Protein AF-A0A962LI89-F1 (afdb_monomer_lite)

Sequence (287 aa):
MFFKKLRDFFAPEVDIPDTTPCPDDHSADDLPEADSQDTFILDENMHLYRKVLEAFKQAEQFIKNVELESNGDDLSVPSINELRYCGHHLVKALERGADAEKQGEELKKAFRHCKRASFDAVELGIIRKLEIIRTFEYDYRKSLVTDVWPDYVECAKQLAEVQQFLGNQGVMRGREDYFNSCLDSYQKVAAISAKTDTVRPKLNLQRRNARWKTAVAAGGWVLAGVLFIAELIVEDPLKDKLSAIPQVQAAMQWLSDPESPAGKESDPVDTSTDPAPAPIPPPQANN

Foldseek 3Di:
DVVVVVVCVPDDPPPPDDDDPDPDDDDPPPDPPPPDPPDLADPVQVVLLVLLVVLQVLLVVLQVVLCVVVVNPDGLPQLVVLQVLLVVLCVQLSDPPDDNVSNNVSSVSSSVSSLRSNQSSLLSLLVVLLVLVVVLCVVCVVPPLCVQVVCVVVLVVLNVVLVVLVVPVPPDDDPVVNSVVSVVSSVSSVVVSVVSVVRVVVSVVVVVVVVVVVVVVVVVVVVVVVVVVVVVCVPDPCVVVLCPDVVSVVVVVCVVDPVNPPPPPDDPDPPPDPDDPDDDDPDDDDD

Structure (mmCIF, N/CA/C/O backbone):
data_AF-A0A962LI89-F1
#
_entry.id   AF-A0A962LI89-F1
#
loop_
_atom_site.group_PDB
_atom_site.id
_atom_site.type_symbol
_atom_site.label_atom_id
_atom_site.label_alt_id
_atom_site.label_comp_id
_atom_site.label_asym_id
_atom_site.label_e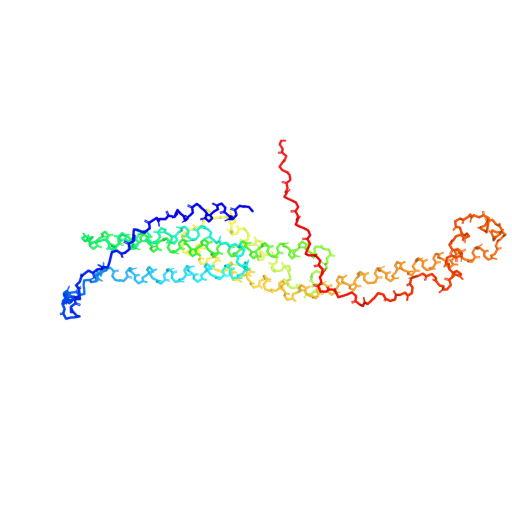ntity_id
_atom_site.label_seq_id
_atom_site.pdbx_PDB_ins_code
_atom_site.Cartn_x
_atom_site.Cartn_y
_atom_site.Cartn_z
_atom_site.occupancy
_atom_site.B_iso_or_equiv
_atom_site.auth_seq_id
_atom_site.auth_comp_id
_atom_site.auth_asym_id
_atom_site.auth_atom_id
_atom_site.pdbx_PDB_model_num
ATOM 1 N N . MET A 1 1 ? 26.197 -5.621 16.639 1.00 46.78 1 MET A N 1
ATOM 2 C CA . MET A 1 1 ? 26.468 -5.060 17.990 1.00 46.78 1 MET A CA 1
ATOM 3 C C . MET A 1 1 ? 25.247 -4.394 18.637 1.00 46.78 1 MET A C 1
ATOM 5 O O . MET A 1 1 ? 25.104 -4.511 19.845 1.00 46.78 1 MET A O 1
ATOM 9 N N . PHE A 1 2 ? 24.354 -3.745 17.878 1.00 33.16 2 PHE A N 1
ATOM 10 C CA . PHE A 1 2 ? 23.180 -3.030 18.412 1.00 33.16 2 PHE A CA 1
ATOM 11 C C . PHE A 1 2 ? 22.094 -3.953 19.014 1.00 33.16 2 PHE A C 1
ATOM 13 O O . PHE A 1 2 ? 21.597 -3.692 20.103 1.00 33.16 2 PHE A O 1
ATOM 20 N N . PHE A 1 3 ? 21.827 -5.109 18.391 1.00 33.53 3 PHE A N 1
ATOM 21 C CA . PHE A 1 3 ? 20.844 -6.088 18.890 1.00 33.53 3 PHE A CA 1
ATOM 22 C C . PHE A 1 3 ? 21.227 -6.771 20.212 1.00 33.53 3 PHE A C 1
ATOM 24 O O . PHE A 1 3 ? 20.351 -7.136 20.989 1.00 33.53 3 PHE A O 1
ATOM 31 N N . LYS A 1 4 ? 22.528 -6.893 20.516 1.00 47.59 4 LYS A N 1
ATOM 32 C CA . LYS A 1 4 ? 22.980 -7.454 21.800 1.00 47.59 4 LYS A CA 1
ATOM 33 C C . LYS A 1 4 ? 22.666 -6.497 22.960 1.00 47.59 4 LYS A C 1
ATOM 35 O O . LYS A 1 4 ? 22.193 -6.943 23.992 1.00 47.59 4 LYS A O 1
ATOM 40 N N . LYS A 1 5 ? 22.806 -5.181 22.739 1.00 52.44 5 LYS A N 1
ATOM 41 C CA . LYS A 1 5 ? 22.469 -4.142 23.728 1.00 52.44 5 LYS A CA 1
ATOM 42 C C . LYS A 1 5 ? 20.968 -4.014 24.009 1.00 52.44 5 LYS A C 1
ATOM 44 O O . LYS A 1 5 ? 20.609 -3.657 25.120 1.00 52.44 5 LYS A O 1
ATOM 49 N N . LEU A 1 6 ? 20.103 -4.298 23.033 1.00 41.03 6 LEU A N 1
ATOM 50 C CA . LEU A 1 6 ? 18.648 -4.273 23.237 1.00 41.03 6 LEU A CA 1
ATOM 51 C C . LEU A 1 6 ? 18.165 -5.455 24.082 1.00 41.03 6 LEU A C 1
ATOM 53 O O . LEU A 1 6 ? 17.333 -5.273 24.963 1.00 41.03 6 LEU A O 1
ATOM 57 N N . ARG A 1 7 ? 18.732 -6.645 23.873 1.00 42.94 7 ARG A N 1
ATOM 58 C CA . ARG A 1 7 ? 18.432 -7.822 24.697 1.00 42.94 7 ARG A CA 1
ATOM 59 C C . ARG A 1 7 ? 18.823 -7.609 26.162 1.00 42.94 7 ARG A C 1
ATOM 61 O O . ARG A 1 7 ? 18.034 -7.915 27.046 1.00 42.94 7 ARG A O 1
ATOM 68 N N . ASP A 1 8 ? 19.993 -7.022 26.399 1.00 59.56 8 ASP A N 1
ATOM 69 C CA . ASP A 1 8 ? 20.503 -6.780 27.753 1.00 59.56 8 ASP A CA 1
ATOM 70 C C . ASP A 1 8 ? 19.754 -5.620 28.466 1.00 59.56 8 ASP A C 1
ATOM 72 O O . ASP A 1 8 ? 19.838 -5.481 29.680 1.00 59.56 8 ASP A O 1
ATOM 76 N N . PHE A 1 9 ? 18.979 -4.802 27.733 1.00 61.91 9 PHE A N 1
ATOM 77 C CA . PHE A 1 9 ? 18.133 -3.736 28.297 1.00 61.91 9 PHE A CA 1
ATOM 78 C C . PHE A 1 9 ? 16.740 -4.230 28.735 1.00 61.91 9 PHE A C 1
ATOM 80 O O . PHE A 1 9 ? 16.145 -3.650 29.638 1.00 61.91 9 PHE A O 1
ATOM 87 N N . PHE A 1 10 ? 16.217 -5.297 28.116 1.00 47.34 10 PHE A N 1
ATOM 88 C CA . PHE A 1 10 ? 14.876 -5.840 28.402 1.00 47.34 10 PHE A CA 1
ATOM 89 C C . PHE A 1 10 ? 14.870 -7.099 29.283 1.00 47.34 10 PHE A C 1
ATOM 91 O O . PHE A 1 10 ? 13.796 -7.564 29.657 1.00 47.34 10 PHE A O 1
ATOM 98 N N . ALA A 1 11 ? 16.038 -7.632 29.639 1.00 45.03 11 ALA A N 1
ATOM 99 C CA . ALA A 1 11 ? 16.173 -8.761 30.552 1.00 45.03 11 ALA A CA 1
ATOM 100 C C . ALA A 1 11 ? 17.174 -8.425 31.670 1.00 45.03 11 ALA A C 1
ATOM 102 O O . ALA A 1 11 ? 18.303 -8.916 31.632 1.00 45.03 11 ALA A O 1
ATOM 103 N N . PRO A 1 12 ? 16.816 -7.582 32.660 1.00 54.75 12 PRO A N 1
ATOM 104 C CA . PRO A 1 12 ? 17.542 -7.633 33.919 1.00 54.75 12 PRO A CA 1
ATOM 105 C C . PRO A 1 12 ? 17.406 -9.065 34.447 1.00 54.75 12 PRO A C 1
ATOM 107 O O . PRO A 1 12 ? 16.292 -9.588 34.498 1.00 54.75 12 PRO A O 1
ATOM 110 N N . GLU A 1 13 ? 18.525 -9.717 34.769 1.00 50.25 13 GLU A N 1
ATOM 111 C CA . GLU A 1 13 ? 18.527 -10.960 35.542 1.00 50.25 13 GLU A CA 1
ATOM 112 C C . GLU A 1 13 ? 17.767 -10.678 36.840 1.00 50.25 13 GLU A C 1
ATOM 114 O O . GLU A 1 13 ? 18.281 -10.071 37.778 1.00 50.25 13 GLU A O 1
ATOM 119 N N . VAL A 1 14 ? 16.481 -11.018 36.848 1.00 55.53 14 VAL A N 1
ATOM 120 C CA . VAL A 1 14 ? 15.698 -11.069 38.069 1.00 55.53 14 VAL A CA 1
ATOM 121 C C . VAL A 1 14 ? 16.192 -12.326 38.761 1.00 55.53 14 VAL A C 1
ATOM 123 O O . VAL A 1 14 ? 15.905 -13.428 38.296 1.00 55.53 14 VAL A O 1
ATOM 126 N N . ASP A 1 15 ? 16.972 -12.152 39.827 1.00 56.94 15 ASP A N 1
ATOM 127 C CA . ASP A 1 15 ? 17.228 -13.201 40.811 1.00 56.94 15 ASP A CA 1
ATOM 128 C C . ASP A 1 15 ? 15.862 -13.652 41.339 1.00 56.94 15 ASP A C 1
ATOM 130 O O . ASP A 1 15 ? 15.255 -13.010 42.200 1.00 56.94 15 ASP A O 1
ATOM 134 N N . ILE A 1 16 ? 15.321 -14.713 40.741 1.00 56.38 16 ILE A N 1
ATOM 135 C CA . ILE A 1 16 ? 14.132 -15.385 41.247 1.00 56.38 16 ILE A CA 1
ATOM 136 C C . ILE A 1 16 ? 14.615 -16.116 42.502 1.00 56.38 16 ILE A C 1
ATOM 138 O O . ILE A 1 16 ? 15.461 -17.005 42.374 1.00 56.38 16 ILE A O 1
ATOM 142 N N . PRO A 1 17 ? 14.157 -15.731 43.707 1.00 56.38 17 PRO A N 1
ATOM 143 C CA . PRO A 1 17 ? 14.585 -16.392 44.925 1.00 56.38 17 PRO A CA 1
ATOM 144 C C . PRO A 1 17 ? 14.257 -17.881 44.832 1.00 56.38 17 PRO A C 1
ATOM 146 O O . PRO A 1 17 ? 13.156 -18.259 44.426 1.00 56.38 17 PRO A O 1
ATOM 149 N N . ASP A 1 18 ? 15.259 -18.684 45.186 1.00 57.41 18 ASP A N 1
ATOM 150 C CA . ASP A 1 18 ? 15.227 -20.139 45.263 1.00 57.41 18 ASP A CA 1
ATOM 151 C C . ASP A 1 18 ? 13.894 -20.604 45.858 1.00 57.41 18 ASP A C 1
ATOM 153 O O . ASP A 1 18 ? 13.504 -20.190 46.955 1.00 57.41 18 ASP A O 1
ATOM 157 N N . THR A 1 19 ? 13.161 -21.395 45.074 1.00 53.47 19 THR A N 1
ATOM 158 C CA . THR A 1 19 ? 11.838 -21.902 45.416 1.00 53.47 19 THR A CA 1
ATOM 159 C C . THR A 1 19 ? 11.963 -22.778 46.650 1.00 53.47 19 THR A C 1
ATOM 161 O O . THR A 1 19 ? 12.282 -23.965 46.560 1.00 53.47 19 THR A O 1
ATOM 164 N N . THR A 1 20 ? 11.695 -22.193 47.815 1.00 65.31 20 THR A N 1
ATOM 165 C CA . THR A 1 20 ? 11.388 -22.949 49.020 1.00 65.31 20 THR A CA 1
ATOM 166 C C . THR A 1 20 ? 10.291 -23.959 48.671 1.00 65.31 20 THR A C 1
ATOM 168 O O . THR A 1 20 ? 9.282 -23.570 48.075 1.00 65.31 20 THR A O 1
ATOM 171 N N . PRO A 1 21 ? 10.463 -25.254 48.994 1.00 56.69 21 PRO A N 1
ATOM 172 C CA . PRO A 1 21 ? 9.415 -26.235 48.774 1.00 56.69 21 PRO A CA 1
ATOM 173 C C . PRO A 1 21 ? 8.191 -25.785 49.568 1.00 56.69 21 PRO A C 1
ATOM 175 O O . PRO A 1 21 ? 8.277 -25.662 50.790 1.00 56.69 21 PRO A O 1
ATOM 178 N N . CYS A 1 22 ? 7.088 -25.491 48.873 1.00 50.56 22 CYS A N 1
ATOM 179 C CA . CYS A 1 22 ? 5.807 -25.211 49.507 1.00 50.56 22 CYS A CA 1
ATOM 180 C C . CYS A 1 22 ? 5.455 -26.410 50.397 1.00 50.56 22 CYS A C 1
ATOM 182 O O . CYS A 1 22 ? 5.274 -27.511 49.869 1.00 50.56 22 CYS A O 1
ATOM 184 N N . PRO A 1 23 ? 5.409 -26.235 51.727 1.00 59.22 23 PRO A N 1
ATOM 185 C CA . PRO A 1 23 ? 4.799 -27.225 52.577 1.00 59.22 23 PRO A CA 1
ATOM 186 C C . PRO A 1 23 ? 3.291 -27.162 52.344 1.00 59.22 23 PRO A C 1
ATOM 188 O O . PRO A 1 23 ? 2.722 -26.083 52.189 1.00 59.22 23 PRO A O 1
ATOM 191 N N . ASP A 1 24 ? 2.695 -28.343 52.361 1.00 53.41 24 ASP A N 1
ATOM 192 C CA . ASP A 1 24 ? 1.266 -28.605 52.465 1.00 53.41 24 ASP A CA 1
ATOM 193 C C . ASP A 1 24 ? 0.519 -28.774 51.132 1.00 53.41 24 ASP A C 1
ATOM 195 O O . ASP A 1 24 ? 0.114 -27.852 50.426 1.00 53.41 24 ASP A O 1
ATOM 199 N N . ASP A 1 25 ? 0.356 -30.065 50.846 1.00 54.09 25 ASP A N 1
ATOM 200 C CA . ASP A 1 25 ? -0.641 -30.734 50.020 1.00 54.09 25 ASP A CA 1
ATOM 201 C C . ASP A 1 25 ? -2.041 -30.154 50.321 1.00 54.09 25 ASP A C 1
ATOM 203 O O . ASP A 1 25 ? -2.796 -30.654 51.159 1.00 54.09 25 ASP A O 1
ATOM 207 N N . HIS A 1 26 ? -2.389 -29.041 49.673 1.00 55.28 26 HIS A N 1
ATOM 208 C CA . HIS A 1 26 ? -3.769 -28.580 49.634 1.00 55.28 26 HIS A CA 1
ATOM 209 C C . HIS A 1 26 ? -4.568 -29.590 48.812 1.00 55.28 26 HIS A C 1
ATOM 211 O O . HIS A 1 26 ? -4.360 -29.734 47.605 1.00 55.28 26 HIS A O 1
ATOM 217 N N . SER A 1 27 ? -5.462 -30.316 49.485 1.00 58.44 27 SER A N 1
ATOM 218 C CA . SER A 1 27 ? -6.403 -31.217 48.830 1.00 58.44 27 SER A CA 1
ATOM 219 C C . SER A 1 27 ? -7.155 -30.458 47.731 1.00 58.44 27 SER A C 1
ATOM 221 O O . SER A 1 27 ? -7.568 -29.314 47.928 1.00 58.44 27 SER A O 1
ATOM 223 N N . ALA A 1 28 ? -7.319 -31.081 46.563 1.00 55.94 28 ALA A N 1
ATOM 224 C CA . ALA A 1 28 ? -7.961 -30.475 45.393 1.00 55.94 28 ALA A CA 1
ATOM 225 C C . ALA A 1 28 ? -9.445 -30.091 45.613 1.00 55.94 28 ALA A C 1
ATOM 227 O O . ALA A 1 28 ? -10.059 -29.522 44.712 1.00 55.94 28 ALA A O 1
ATOM 228 N N . ASP A 1 29 ? -9.994 -30.376 46.796 1.00 59.50 29 ASP A N 1
ATOM 229 C CA . ASP A 1 29 ? -11.389 -30.151 47.170 1.00 59.50 29 ASP A CA 1
ATOM 230 C C . ASP A 1 29 ? -11.626 -28.815 47.912 1.00 59.50 29 ASP A C 1
ATOM 232 O O . ASP A 1 29 ? -12.778 -28.450 48.129 1.00 59.50 29 ASP A O 1
ATOM 236 N N . ASP A 1 30 ? -10.577 -28.041 48.236 1.00 57.41 30 ASP A N 1
ATOM 237 C CA . ASP A 1 30 ? -10.684 -26.726 48.907 1.00 57.41 30 ASP A CA 1
ATOM 238 C C . ASP A 1 30 ? -10.540 -25.528 47.941 1.00 57.41 30 ASP A C 1
ATOM 240 O O . ASP A 1 30 ? -10.056 -24.453 48.312 1.00 57.41 30 ASP A O 1
ATOM 244 N N . LEU A 1 31 ? -10.943 -25.675 46.674 1.00 58.19 31 LEU A N 1
ATOM 245 C CA . LEU A 1 31 ? -11.117 -24.501 45.816 1.00 58.19 31 LEU A CA 1
ATOM 246 C C . LEU A 1 31 ? -12.421 -23.801 46.222 1.00 58.19 31 LEU A C 1
ATOM 248 O O . LEU A 1 31 ? -13.473 -24.440 46.164 1.00 58.19 31 LEU A O 1
ATOM 252 N N . PRO A 1 32 ? -12.392 -22.512 46.619 1.00 61.78 32 PRO A N 1
ATOM 253 C CA . PRO A 1 32 ? -13.620 -21.780 46.885 1.00 61.78 32 PRO A CA 1
ATOM 254 C C . PRO A 1 32 ? -14.496 -21.870 45.638 1.00 61.78 32 PRO A C 1
ATOM 256 O O . PRO A 1 32 ? -14.027 -21.572 44.534 1.00 61.78 32 PRO A O 1
ATOM 259 N N . GLU A 1 33 ? -15.742 -22.319 45.812 1.00 56.12 33 GLU A N 1
ATOM 260 C CA . GLU A 1 33 ? -16.751 -22.260 44.761 1.00 56.12 33 GLU A CA 1
ATOM 261 C C . GLU A 1 33 ? -16.696 -20.847 44.176 1.00 56.12 33 GLU A C 1
ATOM 263 O O . GLU A 1 33 ? -16.801 -19.865 44.912 1.00 56.12 33 GLU A O 1
ATOM 268 N N . ALA A 1 34 ? -16.385 -20.749 42.879 1.00 53.00 34 ALA A N 1
ATOM 269 C CA . ALA A 1 34 ? -16.217 -19.482 42.184 1.00 53.00 34 ALA A CA 1
ATOM 270 C C . ALA A 1 34 ? -17.572 -18.764 42.160 1.00 53.00 34 ALA A C 1
ATOM 272 O O . ALA A 1 34 ? -18.377 -18.936 41.244 1.00 53.00 34 ALA A O 1
ATOM 273 N N . ASP A 1 35 ? -17.829 -18.028 43.234 1.00 50.91 35 ASP A N 1
ATOM 274 C CA . ASP A 1 35 ? -19.086 -17.371 43.515 1.00 50.91 35 ASP A CA 1
ATOM 275 C C . ASP A 1 35 ? -19.266 -16.231 42.506 1.00 50.91 35 ASP A C 1
ATOM 277 O O . ASP A 1 35 ? -18.479 -15.284 42.451 1.00 50.91 35 ASP A O 1
ATOM 281 N N . SER A 1 36 ? -20.304 -16.364 41.681 1.00 53.62 36 SER A N 1
ATOM 282 C CA . SER A 1 36 ? -20.740 -15.465 40.606 1.00 53.62 36 SER A CA 1
ATOM 283 C C . SER A 1 36 ? -19.758 -15.249 39.437 1.00 53.62 36 SER A C 1
ATOM 285 O O . SER A 1 36 ? -18.642 -14.750 39.564 1.00 53.62 36 SER A O 1
ATOM 287 N N . GLN A 1 37 ? -20.227 -15.567 38.227 1.00 53.94 37 GLN A N 1
ATOM 288 C CA . GLN A 1 37 ? -19.681 -15.023 36.985 1.00 53.94 37 GLN A CA 1
ATOM 289 C C . GLN A 1 37 ? -19.941 -13.509 36.957 1.00 53.94 37 GLN A C 1
ATOM 291 O O . GLN A 1 37 ? -20.858 -13.051 36.280 1.00 53.94 37 GLN A O 1
ATOM 296 N N . ASP A 1 38 ? -19.160 -12.732 37.703 1.00 61.78 38 ASP A N 1
ATOM 297 C CA . ASP A 1 38 ? -19.141 -11.279 37.573 1.00 61.78 38 ASP A CA 1
ATOM 298 C C . ASP A 1 38 ? -18.573 -10.952 36.186 1.00 61.78 38 ASP A C 1
ATOM 300 O O . ASP A 1 38 ? -17.361 -10.925 35.944 1.00 61.78 38 ASP A O 1
ATOM 304 N N . THR A 1 39 ? -19.466 -10.771 35.215 1.00 64.56 39 THR A N 1
ATOM 305 C CA . THR A 1 39 ? -19.101 -10.259 33.900 1.00 64.56 39 THR A CA 1
ATOM 306 C C . THR A 1 39 ? -18.546 -8.852 34.073 1.00 64.56 39 THR A C 1
ATOM 308 O O . THR A 1 39 ? -19.273 -7.914 34.379 1.00 64.56 39 THR A O 1
ATOM 311 N N . PHE A 1 40 ? -17.242 -8.694 33.830 1.00 86.88 40 PHE A N 1
ATOM 312 C CA . PHE A 1 40 ? -16.548 -7.400 33.893 1.00 86.88 40 PHE A CA 1
ATOM 313 C C . PHE A 1 40 ? -17.148 -6.335 32.961 1.00 86.88 40 PHE A C 1
ATOM 315 O O . PHE A 1 40 ? -16.921 -5.144 33.155 1.00 86.88 40 PHE A O 1
ATOM 322 N N . ILE A 1 41 ? -17.896 -6.754 31.937 1.00 93.12 41 ILE A N 1
ATOM 323 C CA . ILE A 1 41 ? -18.645 -5.877 31.039 1.00 93.12 41 ILE A CA 1
ATOM 324 C C . ILE A 1 41 ? -20.109 -5.882 31.466 1.00 93.12 41 ILE A C 1
ATOM 326 O O . ILE A 1 41 ? -20.743 -6.935 31.469 1.00 93.12 41 ILE A O 1
ATOM 330 N N . LEU A 1 42 ? -20.638 -4.698 31.763 1.00 93.31 42 LEU A N 1
ATOM 331 C CA . LEU A 1 42 ? -22.037 -4.492 32.114 1.00 93.31 42 LEU A CA 1
ATOM 332 C C . LEU A 1 42 ? -22.924 -4.719 30.883 1.00 93.31 42 LEU A C 1
ATOM 334 O O . LEU A 1 42 ? -22.561 -4.336 29.761 1.00 93.31 42 LEU A O 1
ATOM 338 N N . ASP A 1 43 ? -24.091 -5.330 31.083 1.00 94.06 43 ASP A N 1
ATOM 339 C CA . ASP A 1 43 ? -25.000 -5.731 30.003 1.00 94.06 43 ASP A CA 1
ATOM 340 C C . ASP A 1 43 ? -25.395 -4.552 29.100 1.00 94.06 43 ASP A C 1
ATOM 342 O O . ASP A 1 43 ? -25.453 -4.694 27.872 1.00 94.06 43 ASP A O 1
ATOM 346 N N . GLU A 1 44 ? -25.570 -3.355 29.670 1.00 95.25 44 GLU A N 1
ATOM 347 C CA . GLU A 1 44 ? -25.903 -2.137 28.924 1.00 95.25 44 GLU A CA 1
ATOM 348 C C . GLU A 1 44 ? -24.814 -1.769 27.905 1.00 95.25 44 GLU A C 1
ATOM 350 O O . GLU A 1 44 ? -25.101 -1.219 26.838 1.00 95.25 44 GLU A O 1
ATOM 355 N N . ASN A 1 45 ? -23.560 -2.117 28.195 1.00 97.06 45 ASN A N 1
ATOM 356 C CA . ASN A 1 45 ? -22.386 -1.787 27.393 1.00 97.06 45 ASN A CA 1
ATOM 357 C C . ASN A 1 45 ? -21.892 -2.935 26.510 1.00 97.06 45 ASN A C 1
ATOM 359 O O . ASN A 1 45 ? -20.998 -2.729 25.681 1.00 97.06 45 ASN A O 1
ATOM 363 N N . MET A 1 46 ? -22.499 -4.119 26.607 1.00 95.94 46 MET A N 1
ATOM 364 C CA . MET A 1 46 ? -22.114 -5.296 25.826 1.00 95.94 46 MET A CA 1
ATOM 365 C C . MET A 1 46 ? -22.084 -5.013 24.313 1.00 95.94 46 MET A C 1
ATOM 367 O O . MET A 1 46 ? -21.206 -5.476 23.583 1.00 95.94 46 MET A O 1
ATOM 371 N N . HIS A 1 47 ? -23.012 -4.187 23.825 1.00 97.12 47 HIS A N 1
ATOM 372 C CA . HIS A 1 47 ? -23.061 -3.779 22.422 1.00 97.12 47 HIS A CA 1
ATOM 373 C C . HIS A 1 47 ? -21.860 -2.908 21.995 1.00 97.12 47 HIS A C 1
ATOM 375 O O . HIS A 1 47 ? -21.399 -3.023 20.859 1.00 97.12 47 HIS A O 1
ATOM 381 N N . LEU A 1 48 ? -21.330 -2.051 22.879 1.00 97.50 48 LEU A N 1
ATOM 382 C CA . LEU A 1 48 ? -20.127 -1.252 22.613 1.00 97.50 48 LEU A CA 1
ATOM 383 C C . LEU A 1 48 ? -18.884 -2.135 22.616 1.00 97.50 48 LEU A C 1
ATOM 385 O O . LEU A 1 48 ? -18.046 -2.000 21.729 1.0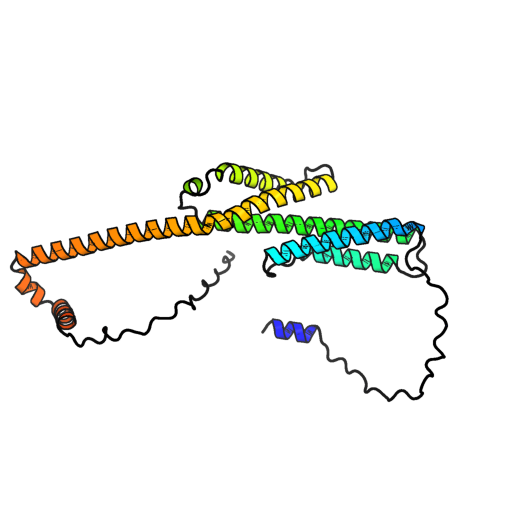0 97.50 48 LEU A O 1
ATOM 389 N N . TYR A 1 49 ? -18.796 -3.069 23.563 1.00 97.56 49 TYR A N 1
ATOM 390 C CA . TYR A 1 49 ? -17.697 -4.026 23.625 1.00 97.56 49 TYR A CA 1
ATOM 391 C C . TYR A 1 49 ? -17.594 -4.861 22.340 1.00 97.56 49 TYR A C 1
ATOM 393 O O . TYR A 1 49 ? -16.515 -4.964 21.757 1.00 97.56 49 TYR A O 1
ATOM 401 N N . ARG A 1 50 ? -18.724 -5.361 21.815 1.00 97.44 50 ARG A N 1
ATOM 402 C CA . ARG A 1 50 ? -18.755 -6.064 20.517 1.00 97.44 50 ARG A CA 1
ATOM 403 C C . ARG A 1 50 ? -18.241 -5.196 19.366 1.00 97.44 50 ARG A C 1
ATOM 405 O O . ARG A 1 50 ? -17.438 -5.675 18.571 1.00 97.44 50 ARG A O 1
ATOM 412 N N . LYS A 1 51 ? -18.618 -3.912 19.320 1.00 97.69 51 LYS A N 1
ATOM 413 C CA . LYS A 1 51 ? -18.093 -2.966 18.317 1.00 97.69 51 LYS A CA 1
ATOM 414 C C . LYS A 1 51 ? -16.581 -2.776 18.427 1.00 97.69 51 LYS A C 1
ATOM 416 O O . LYS A 1 51 ? -15.915 -2.677 17.400 1.00 97.69 51 LYS A O 1
ATOM 421 N N . VAL A 1 52 ? -16.034 -2.718 19.644 1.00 98.19 52 VAL A N 1
ATOM 422 C CA . VAL A 1 52 ? -14.577 -2.653 19.849 1.00 98.19 52 VAL A CA 1
ATOM 423 C C . VAL A 1 52 ? -13.917 -3.925 19.326 1.00 98.19 52 VAL A C 1
ATOM 425 O O . VAL A 1 52 ? -12.953 -3.827 18.579 1.00 98.19 52 VAL A O 1
ATOM 428 N N . LEU A 1 53 ? -14.458 -5.102 19.652 1.00 97.75 53 LEU A N 1
ATOM 429 C CA . LEU A 1 53 ? -13.909 -6.382 19.203 1.00 97.75 53 LEU A CA 1
ATOM 430 C C . LEU A 1 53 ? -13.904 -6.508 17.672 1.00 97.75 53 LEU A C 1
ATOM 432 O O . LEU A 1 53 ? -12.906 -6.929 17.091 1.00 97.75 53 LEU A O 1
ATOM 436 N N . GLU A 1 54 ? -15.001 -6.133 17.013 1.00 97.69 54 GLU A N 1
ATOM 437 C CA . GLU A 1 54 ? -15.099 -6.124 15.549 1.00 97.69 54 GLU A CA 1
ATOM 438 C C . GLU A 1 54 ? -14.091 -5.154 14.923 1.00 97.69 54 GLU A C 1
ATOM 440 O O . GLU A 1 54 ? -13.349 -5.535 14.017 1.00 97.69 54 GLU A O 1
ATOM 445 N N . ALA A 1 55 ? -14.005 -3.926 15.443 1.00 96.50 55 ALA A N 1
ATOM 446 C CA . ALA A 1 55 ? -13.060 -2.928 14.950 1.00 96.50 55 ALA A CA 1
ATOM 447 C C . ALA A 1 55 ? -11.599 -3.320 15.210 1.00 96.50 55 ALA A C 1
ATOM 449 O O . ALA A 1 55 ? -10.736 -3.035 14.385 1.00 96.50 55 ALA A O 1
ATOM 450 N N . PHE A 1 56 ? -11.309 -3.981 16.332 1.00 98.31 56 PHE A N 1
ATOM 451 C CA . PHE A 1 56 ? -9.976 -4.486 16.650 1.00 98.31 56 PHE A CA 1
ATOM 452 C C . PHE A 1 56 ? -9.550 -5.559 15.647 1.00 98.31 56 PHE A C 1
ATOM 454 O O . PHE A 1 56 ? -8.483 -5.441 15.053 1.00 98.31 56 PHE A O 1
ATOM 461 N N . LYS A 1 57 ? -10.412 -6.555 15.394 1.00 97.88 57 LYS A N 1
ATOM 462 C CA . LYS A 1 57 ? -10.157 -7.606 14.392 1.00 97.88 57 LYS A CA 1
ATOM 463 C C . LYS A 1 57 ? -9.935 -7.019 13.002 1.00 97.88 57 LYS A C 1
ATOM 465 O O . LYS A 1 57 ? -9.054 -7.460 12.271 1.00 97.88 57 LYS A O 1
ATOM 470 N N . GLN A 1 58 ? -10.729 -6.014 12.636 1.00 96.12 58 GLN A N 1
ATOM 471 C CA . GLN A 1 58 ? -10.573 -5.319 11.364 1.00 96.12 58 GLN A CA 1
ATOM 472 C C . GLN A 1 58 ? -9.222 -4.590 11.278 1.00 96.12 58 GLN A C 1
ATOM 474 O O . GLN A 1 58 ? -8.520 -4.735 10.278 1.00 96.12 58 GLN A O 1
ATOM 479 N N . ALA A 1 59 ? -8.839 -3.850 12.322 1.00 96.88 59 ALA A N 1
ATOM 480 C CA . ALA A 1 59 ? -7.556 -3.156 12.380 1.00 96.88 59 ALA A CA 1
ATOM 481 C C . ALA A 1 59 ? -6.376 -4.132 12.291 1.00 96.88 59 ALA A C 1
ATOM 483 O O . ALA A 1 59 ? -5.466 -3.926 11.492 1.00 96.88 59 ALA A O 1
ATOM 484 N N . GLU A 1 60 ? -6.419 -5.219 13.062 1.00 97.25 60 GLU A N 1
ATOM 485 C CA . GLU A 1 60 ? -5.410 -6.280 13.043 1.00 97.25 60 GLU A CA 1
ATOM 486 C C . GLU A 1 60 ? -5.267 -6.894 11.645 1.00 97.25 60 GLU A C 1
ATOM 488 O O . GLU A 1 60 ? -4.151 -7.032 11.144 1.00 97.25 60 GLU A O 1
ATOM 493 N N . GLN A 1 61 ? -6.383 -7.195 10.972 1.00 96.00 61 GLN A N 1
ATOM 494 C CA . GLN A 1 61 ? -6.357 -7.734 9.614 1.00 96.00 61 GLN A CA 1
ATOM 495 C C . GLN A 1 61 ? -5.691 -6.768 8.624 1.00 96.00 61 GLN A C 1
ATOM 497 O O . GLN A 1 61 ? -4.901 -7.207 7.789 1.00 96.00 61 GLN A O 1
ATOM 502 N N . PHE A 1 62 ? -5.984 -5.466 8.704 1.00 94.81 62 PHE A N 1
ATOM 503 C CA . PHE A 1 62 ? -5.341 -4.475 7.839 1.00 94.81 62 PHE A CA 1
ATOM 504 C C . PHE A 1 62 ? -3.843 -4.350 8.119 1.00 94.81 62 PHE A C 1
ATOM 506 O O . PHE A 1 62 ? -3.058 -4.368 7.174 1.00 94.81 62 PHE A O 1
ATOM 513 N N . ILE A 1 63 ? -3.440 -4.286 9.392 1.00 95.19 63 ILE A N 1
ATOM 514 C CA . ILE A 1 63 ? -2.023 -4.235 9.785 1.00 95.19 63 ILE A CA 1
ATOM 515 C C . ILE A 1 63 ? -1.285 -5.461 9.245 1.00 95.19 63 ILE A C 1
ATOM 517 O O . ILE A 1 63 ? -0.250 -5.316 8.598 1.00 95.19 63 ILE A O 1
ATOM 521 N N . LYS A 1 64 ? -1.856 -6.654 9.433 1.00 94.06 64 LYS A N 1
ATOM 522 C CA . LYS A 1 64 ? -1.275 -7.910 8.956 1.00 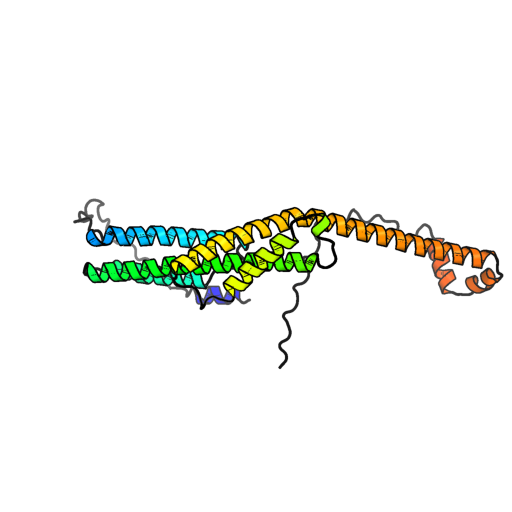94.06 64 LYS A CA 1
ATOM 523 C C . LYS A 1 64 ? -1.149 -7.954 7.435 1.00 94.06 64 LYS A C 1
ATOM 525 O O . LYS A 1 64 ? -0.137 -8.417 6.921 1.00 94.06 64 LYS A O 1
ATOM 530 N N . ASN A 1 65 ? -2.161 -7.486 6.705 1.00 90.94 65 ASN A N 1
ATOM 531 C CA . ASN A 1 65 ? -2.099 -7.435 5.244 1.00 90.94 65 ASN A CA 1
ATOM 532 C C . ASN A 1 65 ? -0.941 -6.546 4.774 1.00 90.94 65 ASN A C 1
ATOM 534 O O . ASN A 1 65 ? -0.188 -6.949 3.895 1.00 90.94 65 ASN A O 1
ATOM 538 N N . VAL A 1 66 ? -0.767 -5.375 5.388 1.00 90.50 66 VAL A N 1
ATOM 539 C CA . VAL A 1 66 ? 0.325 -4.449 5.048 1.00 90.50 66 VAL A CA 1
ATOM 540 C C . VAL A 1 66 ? 1.691 -5.031 5.416 1.00 90.50 66 VAL A C 1
ATOM 542 O O . VAL A 1 66 ? 2.627 -4.923 4.631 1.00 90.50 66 VAL A O 1
ATOM 545 N N . GLU A 1 67 ? 1.807 -5.701 6.563 1.00 90.31 67 GLU A N 1
ATOM 546 C CA . GLU A 1 67 ? 3.041 -6.378 6.981 1.00 90.31 67 GLU A CA 1
ATOM 547 C C . GLU A 1 67 ? 3.452 -7.482 5.993 1.00 90.31 67 GLU A C 1
ATOM 549 O O . GLU A 1 67 ? 4.611 -7.545 5.575 1.00 90.31 67 GLU A O 1
ATOM 554 N N . LEU A 1 68 ? 2.495 -8.318 5.571 1.00 89.00 68 LEU A N 1
ATOM 555 C CA . LEU A 1 68 ? 2.723 -9.373 4.580 1.00 89.00 68 LEU A CA 1
ATOM 556 C C . LEU A 1 68 ? 3.153 -8.800 3.224 1.00 89.00 68 LEU A C 1
ATOM 558 O O . LEU A 1 68 ? 4.046 -9.349 2.585 1.00 89.00 68 LEU A O 1
ATOM 562 N N . GLU A 1 69 ? 2.552 -7.689 2.796 1.00 84.81 69 GLU A N 1
ATOM 563 C CA . GLU A 1 69 ? 2.920 -6.999 1.553 1.00 84.81 69 GLU A CA 1
ATOM 564 C C . GLU A 1 69 ? 4.324 -6.379 1.607 1.00 84.81 69 GLU A C 1
ATOM 566 O O . GLU A 1 69 ? 4.985 -6.247 0.575 1.00 84.81 69 GLU A O 1
ATOM 571 N N . SER A 1 70 ? 4.801 -6.032 2.801 1.00 78.88 70 SER A N 1
ATOM 572 C CA . SER A 1 70 ? 6.142 -5.491 3.028 1.00 78.88 70 SER A CA 1
ATOM 573 C C . SER A 1 70 ? 7.195 -6.564 3.320 1.00 78.88 70 SER A C 1
ATOM 575 O O . SER A 1 70 ? 8.314 -6.210 3.676 1.00 78.88 70 SER A O 1
ATOM 577 N N . ASN A 1 71 ? 6.873 -7.858 3.189 1.00 81.75 71 ASN A N 1
ATOM 578 C CA . ASN A 1 71 ? 7.743 -8.973 3.598 1.00 81.75 71 ASN A CA 1
ATOM 579 C C . ASN A 1 71 ? 8.246 -8.859 5.055 1.00 81.75 71 ASN A C 1
ATOM 581 O O . ASN A 1 71 ? 9.318 -9.364 5.382 1.00 81.75 71 ASN A O 1
ATOM 585 N N . GLY A 1 72 ? 7.482 -8.198 5.931 1.00 75.12 72 GLY A N 1
ATOM 586 C CA . GLY A 1 72 ? 7.855 -7.964 7.329 1.00 75.12 72 GLY A CA 1
ATOM 587 C C . GLY A 1 72 ? 8.874 -6.842 7.570 1.00 75.12 72 GLY A C 1
ATOM 588 O O . GLY A 1 72 ? 9.240 -6.623 8.723 1.00 75.12 72 GLY A O 1
ATOM 589 N N . ASP A 1 73 ? 9.316 -6.114 6.537 1.00 74.06 73 ASP A N 1
ATOM 590 C CA . ASP A 1 73 ? 10.325 -5.053 6.699 1.00 74.06 73 ASP A CA 1
ATOM 591 C C . ASP A 1 73 ? 9.756 -3.776 7.341 1.00 74.06 73 ASP A C 1
ATOM 593 O O . ASP A 1 73 ? 10.475 -3.071 8.049 1.00 74.06 73 ASP A O 1
ATOM 597 N N . ASP A 1 74 ? 8.461 -3.500 7.147 1.00 74.00 74 ASP A N 1
ATOM 598 C CA . ASP A 1 74 ? 7.814 -2.274 7.620 1.00 74.00 74 ASP A CA 1
ATOM 599 C C . ASP A 1 74 ? 6.591 -2.576 8.487 1.00 74.00 74 ASP A C 1
ATOM 601 O O . ASP A 1 74 ? 5.537 -3.012 8.016 1.00 74.00 74 ASP A O 1
ATOM 605 N N . LEU A 1 75 ? 6.728 -2.282 9.779 1.00 77.50 75 LEU A N 1
ATOM 606 C CA . LEU A 1 75 ? 5.646 -2.352 10.749 1.00 77.50 75 LEU A CA 1
ATOM 607 C C . LEU A 1 75 ? 4.946 -0.990 10.839 1.00 77.50 75 LEU A C 1
ATOM 609 O O . LEU A 1 75 ? 5.601 0.040 11.017 1.00 77.50 75 LEU A O 1
ATOM 613 N N . SER A 1 76 ? 3.610 -0.965 10.785 1.00 84.75 76 SER A N 1
ATOM 614 C CA . SER A 1 76 ? 2.841 0.274 10.966 1.00 84.75 76 SER A CA 1
ATOM 615 C C . SER A 1 76 ? 2.873 0.735 12.429 1.00 84.75 76 SER A C 1
ATOM 617 O O . SER A 1 76 ? 1.928 0.526 13.193 1.00 84.75 76 SER A O 1
ATOM 619 N N . VAL A 1 77 ? 3.978 1.372 12.834 1.00 90.38 77 VAL A N 1
ATOM 620 C CA . VAL A 1 77 ? 4.173 1.918 14.188 1.00 90.38 77 VAL A CA 1
ATOM 621 C C . VAL A 1 77 ? 2.996 2.805 14.629 1.00 90.38 77 VAL A C 1
ATOM 623 O O . VAL A 1 77 ? 2.552 2.632 15.768 1.00 90.38 77 VAL A O 1
ATOM 626 N N . PRO A 1 78 ? 2.430 3.695 13.779 1.00 93.69 78 PRO A N 1
ATOM 627 C CA . PRO A 1 78 ? 1.250 4.476 14.151 1.00 93.69 78 PRO A CA 1
ATOM 628 C C . PRO A 1 78 ? 0.047 3.593 14.505 1.00 93.69 78 PRO A C 1
ATOM 630 O O . PRO A 1 78 ? -0.508 3.729 15.595 1.00 93.69 78 PRO A O 1
ATOM 633 N N . SER A 1 79 ? -0.280 2.609 13.663 1.00 95.50 79 SER A N 1
ATOM 634 C CA . SER A 1 79 ? -1.424 1.717 13.885 1.00 95.50 79 SER A CA 1
ATOM 635 C C . SER A 1 79 ? -1.285 0.893 15.164 1.00 95.50 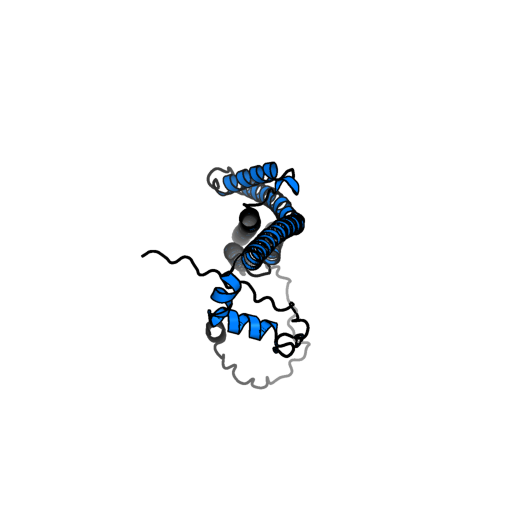79 SER A C 1
ATOM 637 O O . SER A 1 79 ? -2.239 0.741 15.925 1.00 95.50 79 SER A O 1
ATOM 639 N N . ILE A 1 80 ? -0.080 0.398 15.452 1.00 95.56 80 ILE A N 1
ATOM 640 C CA . ILE A 1 80 ? 0.197 -0.362 16.678 1.00 95.56 80 ILE A CA 1
ATOM 641 C C . ILE A 1 80 ? 0.103 0.527 17.913 1.00 95.56 80 ILE A C 1
ATOM 643 O O . ILE A 1 80 ? -0.425 0.106 18.943 1.00 95.56 80 ILE A O 1
ATOM 647 N N . ASN A 1 81 ? 0.579 1.768 17.824 1.00 97.19 81 ASN A N 1
ATOM 648 C CA . ASN A 1 81 ? 0.440 2.728 18.909 1.00 97.19 81 ASN A CA 1
ATOM 649 C C . ASN A 1 81 ? -1.041 3.019 19.214 1.00 97.19 81 ASN A C 1
ATOM 651 O O . ASN A 1 81 ? -1.430 3.088 20.379 1.00 97.19 81 ASN A O 1
ATOM 655 N N . GLU A 1 82 ? -1.881 3.113 18.185 1.00 97.88 82 GLU A N 1
ATOM 656 C CA . GLU A 1 82 ? -3.330 3.251 18.341 1.00 97.88 82 GLU A CA 1
ATOM 657 C C . GLU A 1 82 ? -3.959 1.997 18.976 1.00 97.88 82 GLU A C 1
ATOM 659 O O . GLU A 1 82 ? -4.748 2.119 19.915 1.00 97.88 82 GLU A O 1
ATOM 664 N N . LEU A 1 83 ? -3.548 0.782 18.589 1.00 97.88 83 LEU A N 1
ATOM 665 C CA . LEU A 1 83 ? -3.998 -0.446 19.265 1.00 97.88 83 LEU A CA 1
ATOM 666 C C . LEU A 1 83 ? -3.534 -0.533 20.726 1.00 97.88 83 LEU A C 1
ATOM 668 O O . LEU A 1 83 ? -4.275 -1.027 21.577 1.00 97.88 83 LEU A O 1
ATOM 672 N N . ARG A 1 84 ? -2.360 0.010 21.059 1.00 98.00 84 ARG A N 1
ATOM 673 C CA . ARG A 1 84 ? -1.905 0.133 22.452 1.00 98.00 84 ARG A CA 1
ATOM 674 C C . ARG A 1 84 ? -2.830 1.042 23.263 1.00 98.00 84 ARG A C 1
ATOM 676 O O . ARG A 1 84 ? -3.205 0.686 24.379 1.00 98.00 84 ARG A O 1
ATOM 683 N N . TYR A 1 85 ? -3.235 2.188 22.711 1.00 98.12 85 TYR A N 1
ATOM 684 C CA . TYR A 1 85 ? -4.219 3.058 23.364 1.00 98.12 85 TYR A CA 1
ATOM 685 C C . TYR A 1 85 ? -5.597 2.401 23.470 1.00 98.12 85 TYR A C 1
ATOM 687 O O . TYR A 1 85 ? -6.265 2.555 24.492 1.00 98.12 85 TYR A O 1
ATOM 695 N N . CYS A 1 86 ? -6.007 1.613 22.472 1.00 98.19 86 CYS A N 1
ATOM 696 C CA . CYS A 1 86 ? -7.199 0.776 22.589 1.00 98.19 86 CYS A CA 1
ATOM 697 C C . CYS A 1 86 ? -7.101 -0.171 23.794 1.00 98.19 86 CYS A C 1
ATOM 699 O O . CYS A 1 86 ? -8.022 -0.206 24.606 1.00 98.19 86 CYS A O 1
ATOM 701 N N . GLY A 1 87 ? -5.985 -0.891 23.944 1.00 97.81 87 GLY A N 1
ATOM 702 C CA . GLY A 1 87 ? -5.744 -1.776 25.087 1.00 97.81 87 GLY A CA 1
ATOM 703 C C . GLY A 1 87 ? -5.830 -1.044 26.428 1.00 97.81 87 GLY A C 1
ATOM 704 O O . GLY A 1 87 ? -6.507 -1.511 27.338 1.00 97.81 87 GLY A O 1
ATOM 705 N N . HIS A 1 88 ? -5.232 0.146 26.529 1.00 97.88 88 HIS A N 1
ATOM 706 C CA . HIS A 1 88 ? -5.328 0.998 27.722 1.00 97.88 88 HIS A CA 1
ATOM 707 C C . HIS A 1 88 ? -6.777 1.336 28.094 1.00 97.88 88 HIS A C 1
ATOM 709 O O . HIS A 1 88 ? -7.176 1.184 29.247 1.00 97.88 88 HIS A O 1
ATOM 715 N N . HIS A 1 89 ? -7.585 1.755 27.119 1.00 98.00 89 HIS A N 1
ATOM 716 C CA . HIS A 1 89 ? -8.998 2.064 27.345 1.00 98.00 89 HIS A CA 1
ATOM 717 C C . HIS A 1 89 ? -9.841 0.816 27.645 1.00 98.00 89 HIS A C 1
ATOM 719 O O . HIS A 1 89 ? -10.769 0.887 28.445 1.00 98.00 89 HIS A O 1
ATOM 725 N N . LEU A 1 90 ? -9.505 -0.338 27.061 1.00 97.38 90 LEU A N 1
ATOM 726 C CA . LEU A 1 90 ? -10.142 -1.613 27.395 1.00 97.38 90 LEU A CA 1
ATOM 727 C C . LEU A 1 90 ? -9.867 -2.021 28.843 1.00 97.38 90 LEU A C 1
ATOM 729 O O . LEU A 1 90 ? -10.802 -2.378 29.548 1.00 97.38 90 LEU A O 1
ATOM 733 N N . VAL A 1 91 ? -8.619 -1.924 29.306 1.00 96.69 91 VAL A N 1
ATOM 734 C CA . VAL A 1 91 ? -8.266 -2.233 30.701 1.00 96.69 91 VAL A CA 1
ATOM 735 C C . VAL A 1 91 ? -9.021 -1.315 31.664 1.00 96.69 91 VAL A C 1
ATOM 737 O O . VAL A 1 91 ? -9.608 -1.806 32.622 1.00 96.69 91 VAL A O 1
ATOM 740 N N . LYS A 1 92 ? -9.099 -0.012 31.367 1.00 95.19 92 LYS A N 1
ATOM 741 C CA . LYS A 1 92 ? -9.893 0.942 32.159 1.00 95.19 92 LYS A CA 1
ATOM 742 C C . LYS A 1 92 ? -11.383 0.623 32.184 1.00 95.19 92 LYS A C 1
ATOM 744 O O . LYS A 1 92 ? -12.021 0.753 33.221 1.00 95.19 92 LYS A O 1
ATOM 749 N N . ALA A 1 93 ? -11.945 0.190 31.057 1.00 96.00 93 ALA A N 1
ATOM 750 C CA . ALA A 1 93 ? -13.344 -0.220 30.989 1.00 96.00 93 ALA A CA 1
ATOM 751 C C . ALA A 1 93 ? -13.642 -1.454 31.865 1.00 96.00 93 ALA A C 1
ATOM 753 O O . ALA A 1 93 ? -14.787 -1.644 32.267 1.00 96.00 93 ALA A O 1
ATOM 754 N N . LEU A 1 94 ? -12.629 -2.276 32.156 1.00 94.19 94 LEU A N 1
ATOM 755 C CA . LEU A 1 94 ? -12.726 -3.484 32.979 1.00 94.19 94 LEU A CA 1
ATOM 756 C C . LEU A 1 94 ? -12.389 -3.235 34.464 1.00 94.19 94 LEU A C 1
ATOM 758 O O . LEU A 1 94 ? -12.383 -4.184 35.251 1.00 94.19 94 LEU A O 1
ATOM 762 N N . GLU A 1 95 ? -12.088 -1.994 34.868 1.00 93.19 95 GLU A N 1
ATOM 763 C CA . GLU A 1 95 ? -11.802 -1.663 36.268 1.00 93.19 95 GLU A CA 1
ATOM 764 C C . GLU A 1 95 ? -13.025 -1.931 37.161 1.00 93.19 95 GLU A C 1
ATOM 766 O O . GLU A 1 95 ? -14.148 -1.504 36.881 1.00 93.19 95 GLU A O 1
ATOM 771 N N . ARG A 1 96 ? -12.801 -2.638 38.277 1.00 84.75 96 ARG A N 1
ATOM 772 C CA . ARG A 1 96 ? -13.858 -2.946 39.250 1.00 84.75 96 ARG A CA 1
ATOM 773 C C . ARG A 1 96 ? -14.450 -1.658 39.824 1.00 84.75 96 ARG A C 1
ATOM 775 O O . ARG A 1 96 ? -13.717 -0.767 40.243 1.00 84.75 96 ARG A O 1
ATOM 782 N N . GLY A 1 97 ? -15.778 -1.594 39.898 1.00 80.38 97 GLY A N 1
ATOM 783 C CA . GLY A 1 97 ? -16.497 -0.427 40.418 1.00 80.38 97 GLY A CA 1
ATOM 784 C C . GLY A 1 97 ? -16.668 0.715 39.412 1.00 80.38 97 GLY A C 1
ATOM 785 O O . GLY A 1 97 ? -17.147 1.783 39.795 1.00 80.38 97 GLY A O 1
ATOM 786 N N . ALA A 1 98 ? -16.308 0.515 38.138 1.00 83.00 98 ALA A N 1
ATOM 787 C CA . ALA A 1 98 ? -16.727 1.413 37.071 1.00 83.00 98 ALA A CA 1
ATOM 788 C C . ALA A 1 98 ? -18.257 1.375 36.924 1.00 83.00 98 ALA A C 1
ATOM 790 O O . ALA A 1 98 ? -18.857 0.309 36.793 1.00 83.00 98 ALA A O 1
ATOM 791 N N . ASP A 1 99 ? -18.889 2.547 36.940 1.00 93.50 99 ASP A N 1
ATOM 792 C CA . ASP A 1 99 ? -20.298 2.668 36.577 1.00 93.50 99 ASP A CA 1
ATOM 793 C C . ASP A 1 99 ? -20.498 2.471 35.060 1.00 93.50 99 ASP A C 1
ATOM 795 O O . ASP A 1 99 ? -19.559 2.547 34.256 1.00 93.50 99 ASP A O 1
ATOM 799 N N . ALA A 1 100 ? -21.747 2.209 34.663 1.00 95.06 100 ALA A N 1
ATOM 800 C CA . ALA A 1 100 ? -22.107 1.948 33.271 1.00 95.06 100 ALA A CA 1
ATOM 801 C C . ALA A 1 100 ? -21.726 3.099 32.326 1.00 95.06 100 ALA A C 1
ATOM 803 O O . ALA A 1 100 ? -21.338 2.856 31.182 1.00 95.06 100 ALA A O 1
ATOM 804 N N . GLU A 1 101 ? -21.791 4.346 32.789 1.00 96.25 101 GLU A N 1
ATOM 805 C CA . GLU A 1 101 ? -21.456 5.510 31.974 1.00 96.25 101 GLU A CA 1
ATOM 806 C C . GLU A 1 101 ? -19.956 5.555 31.663 1.00 96.25 101 GLU A C 1
ATOM 808 O O . GLU A 1 101 ? -19.573 5.576 30.489 1.00 96.25 101 GLU A O 1
ATOM 813 N N . LYS A 1 102 ? -19.101 5.468 32.689 1.00 95.75 102 LYS A N 1
ATOM 814 C CA . LYS A 1 102 ? -17.638 5.461 32.534 1.00 95.75 102 LYS A CA 1
ATOM 815 C C . LYS A 1 102 ? -17.162 4.291 31.689 1.00 95.75 102 LYS A C 1
ATOM 817 O O . LYS A 1 102 ? -16.360 4.489 30.775 1.00 95.75 102 LYS A O 1
ATOM 822 N N . GLN A 1 103 ? -17.677 3.087 31.942 1.00 96.75 103 GLN A N 1
ATOM 823 C CA . GLN A 1 103 ? -17.333 1.923 31.130 1.00 96.75 103 GLN A CA 1
ATOM 824 C C . GLN A 1 103 ? -17.717 2.151 29.658 1.00 96.75 103 GLN A C 1
ATOM 826 O O . GLN A 1 103 ? -16.913 1.905 28.755 1.00 96.75 103 GLN A O 1
ATOM 831 N N . GLY A 1 104 ? -18.910 2.695 29.400 1.00 97.06 104 GLY A N 1
ATOM 832 C CA . GLY A 1 104 ? -19.359 3.026 28.051 1.00 97.06 104 GLY A CA 1
ATOM 833 C C . GLY A 1 104 ? -18.486 4.082 27.362 1.00 97.06 104 GLY A C 1
ATOM 834 O O . GLY A 1 104 ? -18.215 3.979 26.161 1.00 97.06 104 GLY A O 1
ATOM 835 N N . GLU A 1 105 ? -18.009 5.097 28.086 1.00 97.62 105 GLU A N 1
ATOM 836 C CA . GLU A 1 105 ? -17.088 6.107 27.552 1.00 97.62 105 GLU A CA 1
ATOM 837 C C . GLU A 1 105 ? -15.723 5.534 27.168 1.00 97.62 105 GLU A C 1
ATOM 839 O O . GLU A 1 105 ? -15.207 5.850 26.089 1.00 97.62 105 GLU A O 1
ATOM 844 N N . GLU A 1 106 ? -15.144 4.691 28.022 1.00 97.94 106 GLU A N 1
ATOM 845 C CA . GLU A 1 106 ? -13.859 4.041 27.763 1.00 97.94 106 GLU A CA 1
ATOM 846 C C . GLU A 1 106 ? -13.960 3.077 26.569 1.00 97.94 106 GLU A C 1
ATOM 848 O O . GLU A 1 106 ? -13.122 3.131 25.667 1.00 97.94 106 GLU A O 1
ATOM 853 N N . LEU A 1 107 ? -15.051 2.310 26.446 1.00 98.12 107 LEU A N 1
ATOM 854 C CA . LEU A 1 107 ? -15.306 1.477 25.261 1.00 98.12 107 LEU A CA 1
ATOM 855 C C . LEU A 1 107 ? -15.454 2.314 23.978 1.00 98.12 107 LEU A C 1
ATOM 857 O O . LEU A 1 107 ? -14.911 1.957 22.930 1.00 98.12 107 LEU A O 1
ATOM 861 N N . LYS A 1 108 ? -16.129 3.471 24.035 1.00 98.12 108 LYS A N 1
ATOM 862 C CA . LYS A 1 108 ? -16.208 4.399 22.889 1.00 98.12 108 LYS A CA 1
ATOM 863 C C . LYS A 1 108 ? -14.834 4.963 22.512 1.00 98.12 108 LYS A C 1
ATOM 865 O O . LYS A 1 108 ? -14.583 5.180 21.325 1.00 98.12 108 LYS A O 1
ATOM 870 N N . LYS A 1 109 ? -13.953 5.231 23.485 1.00 97.75 109 LYS A N 1
ATOM 871 C CA . LYS A 1 109 ? -12.563 5.661 23.234 1.00 97.75 109 LYS A CA 1
ATOM 872 C C . LYS A 1 109 ? -11.767 4.540 22.568 1.00 97.75 109 LYS A C 1
ATOM 874 O O . LYS A 1 109 ? -11.201 4.780 21.503 1.00 97.75 109 LYS A O 1
ATOM 879 N N . ALA A 1 110 ? -11.812 3.325 23.118 1.00 98.31 110 ALA A N 1
ATOM 880 C CA . ALA A 1 110 ? -11.170 2.143 22.544 1.00 98.31 110 ALA A CA 1
ATOM 881 C C . ALA A 1 110 ? -11.587 1.922 21.079 1.00 98.31 110 ALA A C 1
ATOM 883 O O . ALA A 1 110 ? -10.741 1.817 20.194 1.00 98.31 110 ALA A O 1
ATOM 884 N N . PHE A 1 111 ? -12.890 1.994 20.793 1.00 97.94 111 PHE A N 1
ATOM 885 C CA . PHE A 1 111 ? -13.424 1.869 19.436 1.00 97.94 111 PHE A CA 1
ATOM 886 C C . PHE A 1 111 ? -12.850 2.911 18.462 1.00 97.94 111 PHE A C 1
ATOM 888 O O . PHE A 1 111 ? -12.513 2.582 17.324 1.00 97.94 111 PHE A O 1
ATOM 895 N N . ARG A 1 112 ? -12.708 4.175 18.891 1.00 96.00 112 ARG A N 1
ATOM 896 C CA . ARG A 1 112 ? -12.108 5.230 18.054 1.00 96.00 112 ARG A CA 1
ATOM 897 C C . ARG A 1 112 ? -10.641 4.946 17.735 1.00 96.00 112 ARG A C 1
ATOM 899 O O . ARG A 1 112 ? -10.234 5.204 16.605 1.00 96.00 112 ARG A O 1
ATOM 906 N N . HIS A 1 113 ? -9.887 4.406 18.689 1.00 97.56 113 HIS A N 1
ATOM 907 C CA . HIS A 1 113 ? -8.501 3.996 18.474 1.00 97.56 113 HIS A CA 1
ATOM 908 C C . HIS A 1 113 ? -8.396 2.817 17.497 1.00 97.56 113 HIS A C 1
ATOM 910 O O . HIS A 1 113 ? -7.584 2.876 16.582 1.00 97.56 113 HIS A O 1
ATOM 916 N N . CYS A 1 114 ? -9.273 1.807 17.580 1.00 98.00 114 CYS A N 1
ATOM 917 C CA . CYS A 1 114 ? -9.323 0.734 16.574 1.00 98.00 114 CYS A CA 1
ATOM 918 C C . CYS A 1 114 ? -9.605 1.259 15.159 1.00 98.00 114 CYS A C 1
ATOM 920 O O . CYS A 1 114 ? -8.953 0.846 14.199 1.00 98.00 114 CYS A O 1
ATOM 922 N N . LYS A 1 115 ? -10.558 2.194 15.014 1.00 95.62 115 LYS A N 1
ATOM 923 C CA . LYS A 1 115 ? -10.815 2.821 13.709 1.00 95.62 115 LYS A CA 1
ATOM 924 C C . LYS A 1 115 ? -9.578 3.548 13.197 1.00 95.62 115 LYS A C 1
ATOM 926 O O . LYS A 1 115 ? -9.202 3.354 12.050 1.00 95.62 115 LYS A O 1
ATOM 931 N N . ARG A 1 116 ? -8.928 4.348 14.046 1.00 94.62 116 ARG A N 1
ATOM 932 C CA . ARG A 1 116 ? -7.719 5.078 13.656 1.00 94.62 116 ARG A CA 1
ATOM 933 C C . ARG A 1 116 ? -6.578 4.140 13.266 1.00 94.62 116 ARG A C 1
ATOM 935 O O . ARG A 1 116 ? -5.981 4.354 12.223 1.00 94.62 116 ARG A O 1
ATOM 942 N N . ALA A 1 117 ? -6.370 3.057 14.012 1.00 96.56 117 ALA A N 1
ATOM 943 C CA . ALA A 1 117 ? -5.415 2.015 13.649 1.00 96.56 117 ALA A CA 1
ATOM 944 C C . ALA A 1 117 ? -5.711 1.407 12.267 1.00 96.56 117 ALA A C 1
ATOM 946 O O . ALA A 1 117 ? -4.798 1.189 11.480 1.00 96.56 117 ALA A O 1
ATOM 947 N N . SER A 1 118 ? -6.987 1.176 11.939 1.00 95.69 118 SER A N 1
ATOM 948 C CA . SER A 1 118 ? -7.376 0.704 10.602 1.00 95.69 118 SER A CA 1
ATOM 949 C C . SER A 1 118 ? -7.040 1.728 9.513 1.00 95.69 118 SER A C 1
ATOM 951 O O . SER A 1 118 ? -6.623 1.350 8.422 1.00 95.69 118 SER A O 1
ATOM 953 N N . PHE A 1 119 ? -7.226 3.020 9.795 1.00 93.75 119 PHE A N 1
ATOM 954 C CA . PHE A 1 119 ? -6.990 4.094 8.827 1.00 93.75 119 PHE A CA 1
ATOM 955 C C . PHE A 1 119 ? -5.498 4.231 8.541 1.00 93.75 119 PHE A C 1
ATOM 957 O O . PHE A 1 119 ? -5.098 4.188 7.380 1.00 93.75 119 PHE A O 1
ATOM 964 N N . ASP A 1 120 ? -4.697 4.312 9.602 1.00 93.56 120 ASP A N 1
ATOM 965 C CA . ASP A 1 120 ? -3.243 4.426 9.530 1.00 93.56 120 ASP A CA 1
ATOM 966 C C . ASP A 1 120 ? -2.634 3.218 8.790 1.00 93.56 120 ASP A C 1
ATOM 968 O O . ASP A 1 120 ? -1.714 3.374 7.984 1.00 93.56 120 ASP A O 1
ATOM 972 N N . ALA A 1 121 ? -3.180 2.013 9.000 1.00 95.44 121 ALA A N 1
ATOM 973 C CA . ALA A 1 121 ? -2.744 0.810 8.297 1.00 95.44 121 ALA A CA 1
ATOM 974 C C . ALA A 1 121 ? -3.054 0.889 6.797 1.00 95.44 121 ALA A C 1
ATOM 976 O O . ALA A 1 121 ? -2.160 0.702 5.973 1.00 95.44 121 ALA A O 1
ATOM 977 N N . VAL A 1 122 ? -4.299 1.205 6.424 1.00 94.94 122 VAL A N 1
ATOM 978 C CA . VAL A 1 122 ? -4.697 1.313 5.010 1.00 94.94 122 VAL A CA 1
ATOM 979 C C . VAL A 1 122 ? -3.898 2.403 4.296 1.00 94.94 122 VAL A C 1
ATOM 981 O O . VAL A 1 122 ? -3.404 2.166 3.196 1.00 94.94 122 VAL A O 1
ATOM 984 N N . GLU A 1 123 ? -3.727 3.572 4.916 1.00 94.00 123 GLU A N 1
ATOM 985 C CA . GLU A 1 123 ? -2.957 4.682 4.346 1.00 94.00 123 GLU A CA 1
ATOM 986 C C . GLU A 1 123 ? -1.498 4.288 4.089 1.00 94.00 123 GLU A C 1
ATOM 988 O O . GLU A 1 123 ? -0.987 4.505 2.986 1.00 94.00 123 GLU A O 1
ATOM 993 N N . LEU A 1 124 ? -0.853 3.618 5.051 1.00 93.38 124 LEU A N 1
ATOM 994 C CA . LEU A 1 124 ? 0.495 3.083 4.864 1.00 93.38 124 LEU A CA 1
ATOM 995 C C . LEU A 1 124 ? 0.552 2.067 3.713 1.00 93.38 124 LEU A C 1
ATOM 997 O O . LEU A 1 124 ? 1.472 2.112 2.897 1.00 93.38 124 LEU A O 1
ATOM 1001 N N . GLY A 1 125 ? -0.453 1.194 3.601 1.00 94.12 125 GLY A N 1
ATOM 1002 C CA . GLY A 1 125 ? -0.578 0.256 2.486 1.00 94.12 125 GLY A CA 1
ATOM 1003 C C . GLY A 1 125 ? -0.659 0.951 1.122 1.00 94.12 125 GLY A C 1
ATOM 1004 O O . GLY A 1 125 ? -0.033 0.500 0.160 1.00 94.12 125 GLY A O 1
ATOM 1005 N N . ILE A 1 126 ? -1.375 2.079 1.024 1.00 95.69 126 ILE A N 1
ATOM 1006 C CA . ILE A 1 126 ? -1.419 2.889 -0.205 1.00 95.69 126 ILE A CA 1
ATOM 1007 C C . ILE A 1 126 ? -0.027 3.444 -0.516 1.00 95.69 126 ILE A C 1
ATOM 1009 O O . ILE A 1 126 ? 0.462 3.260 -1.632 1.00 95.69 126 ILE A O 1
ATOM 1013 N N . ILE A 1 127 ? 0.619 4.089 0.462 1.00 94.12 127 ILE A N 1
ATOM 1014 C CA . ILE A 1 127 ? 1.957 4.683 0.305 1.00 94.12 127 ILE A CA 1
ATOM 1015 C C . ILE A 1 127 ? 2.947 3.628 -0.194 1.00 94.12 127 ILE A C 1
ATOM 1017 O O . ILE A 1 127 ? 3.640 3.851 -1.186 1.00 94.12 127 ILE A O 1
ATOM 1021 N N . ARG A 1 128 ? 2.945 2.440 0.416 1.00 92.56 128 ARG A N 1
ATOM 1022 C CA . ARG A 1 128 ? 3.842 1.350 0.033 1.00 92.56 128 ARG A CA 1
ATOM 1023 C C . ARG A 1 128 ? 3.647 0.910 -1.413 1.00 92.56 128 ARG A C 1
ATOM 1025 O O . ARG A 1 128 ? 4.608 0.758 -2.167 1.00 92.56 128 ARG A O 1
ATOM 1032 N N . LYS A 1 129 ? 2.401 0.725 -1.842 1.00 95.25 129 LYS A N 1
ATOM 1033 C CA . LYS A 1 129 ? 2.124 0.328 -3.227 1.00 95.25 129 LYS A CA 1
ATOM 1034 C C . LYS A 1 129 ? 2.506 1.427 -4.220 1.00 95.25 129 LYS A C 1
ATOM 1036 O O . LYS A 1 129 ? 3.010 1.114 -5.299 1.00 95.25 129 LYS A O 1
ATOM 1041 N N . LEU A 1 130 ? 2.347 2.700 -3.850 1.00 96.50 130 LEU A N 1
ATOM 1042 C CA . LEU A 1 130 ? 2.854 3.821 -4.645 1.00 96.50 130 LEU A CA 1
ATOM 1043 C C . LEU A 1 130 ? 4.387 3.780 -4.779 1.00 96.50 130 LEU A C 1
ATOM 1045 O O . LEU A 1 130 ? 4.894 4.045 -5.866 1.00 96.50 130 LEU A O 1
ATOM 1049 N N . GLU A 1 131 ? 5.136 3.398 -3.740 1.00 94.75 131 GLU A N 1
ATOM 1050 C CA . GLU A 1 131 ? 6.598 3.211 -3.821 1.00 94.75 131 GLU A CA 1
ATOM 1051 C C . GLU A 1 131 ? 7.006 2.062 -4.754 1.00 94.75 131 GLU A C 1
ATOM 1053 O O . GLU A 1 131 ? 7.943 2.207 -5.548 1.00 94.75 131 GLU A O 1
ATOM 1058 N N . ILE A 1 132 ? 6.288 0.934 -4.699 1.00 94.69 132 ILE A N 1
ATOM 1059 C CA . ILE A 1 132 ? 6.509 -0.213 -5.598 1.00 94.69 132 ILE A CA 1
ATOM 1060 C C . ILE A 1 132 ? 6.308 0.216 -7.054 1.00 94.69 132 ILE A C 1
ATOM 1062 O O . ILE A 1 132 ? 7.139 -0.082 -7.920 1.00 94.69 132 ILE A O 1
ATOM 1066 N N . ILE A 1 133 ? 5.228 0.954 -7.320 1.00 97.50 133 ILE A N 1
ATOM 1067 C CA . ILE A 1 133 ? 4.933 1.476 -8.654 1.00 97.50 133 ILE A CA 1
ATOM 1068 C C . ILE A 1 133 ? 5.990 2.500 -9.070 1.00 97.50 133 ILE A C 1
ATOM 1070 O O . ILE A 1 133 ? 6.526 2.399 -10.166 1.00 97.50 133 ILE A O 1
ATOM 1074 N N . ARG A 1 134 ? 6.390 3.426 -8.197 1.00 97.56 134 ARG A N 1
ATOM 1075 C CA . ARG A 1 134 ? 7.449 4.399 -8.500 1.00 97.56 134 ARG A CA 1
ATOM 1076 C C . ARG A 1 134 ? 8.775 3.721 -8.855 1.00 97.56 134 ARG A C 1
ATOM 1078 O O . ARG A 1 134 ? 9.471 4.158 -9.771 1.00 97.56 134 ARG A O 1
ATOM 1085 N N . THR A 1 135 ? 9.116 2.635 -8.162 1.00 97.00 135 THR A N 1
ATOM 1086 C CA . THR A 1 135 ? 10.280 1.802 -8.493 1.00 97.00 135 THR A CA 1
ATOM 1087 C C . THR A 1 135 ? 10.132 1.187 -9.888 1.00 97.00 135 THR A C 1
ATOM 1089 O O . THR A 1 135 ? 11.055 1.274 -10.694 1.00 97.00 135 THR A O 1
ATOM 1092 N N . PHE A 1 136 ? 8.953 0.645 -10.222 1.00 97.94 136 PHE A N 1
ATOM 1093 C CA . PHE A 1 136 ? 8.648 0.161 -11.575 1.00 97.94 136 PHE A CA 1
ATOM 1094 C C . PHE A 1 136 ? 8.826 1.257 -12.641 1.00 97.94 136 PHE A C 1
ATOM 1096 O O . PHE A 1 136 ? 9.515 1.043 -13.640 1.00 97.94 136 PHE A O 1
ATOM 1103 N N . GLU A 1 137 ? 8.252 2.443 -12.427 1.00 97.75 137 GLU A N 1
ATOM 1104 C CA . GLU A 1 137 ? 8.372 3.578 -13.351 1.00 97.75 137 GLU A CA 1
ATOM 1105 C C . GLU A 1 137 ? 9.836 3.958 -13.579 1.00 97.75 137 GLU A C 1
ATOM 1107 O O . GLU A 1 137 ? 10.273 4.161 -14.715 1.00 97.75 137 GLU A O 1
ATOM 1112 N N . TYR A 1 138 ? 10.626 4.000 -12.504 1.00 97.81 138 TYR A N 1
ATOM 1113 C CA . TYR A 1 138 ? 12.050 4.285 -12.585 1.00 97.81 138 TYR A CA 1
ATOM 1114 C C . TYR A 1 138 ? 12.807 3.213 -13.379 1.00 97.81 138 TYR A C 1
ATOM 1116 O O . TYR A 1 138 ? 13.581 3.558 -14.282 1.00 97.81 138 TYR A O 1
ATOM 1124 N N . ASP A 1 139 ? 12.577 1.930 -13.091 1.00 97.50 139 ASP A N 1
ATOM 1125 C CA . ASP A 1 139 ? 13.245 0.797 -13.742 1.00 97.50 139 ASP A CA 1
ATOM 1126 C C . ASP A 1 139 ? 13.028 0.785 -15.260 1.00 97.50 139 ASP A C 1
ATOM 1128 O O . ASP A 1 139 ? 13.956 0.488 -16.028 1.00 97.50 139 ASP A O 1
ATOM 1132 N N . TYR A 1 140 ? 11.822 1.156 -15.702 1.00 97.50 140 TYR A N 1
ATOM 1133 C CA . TYR A 1 140 ? 11.401 1.075 -17.101 1.00 97.50 140 TYR A CA 1
ATOM 1134 C C . TYR A 1 140 ? 11.244 2.423 -17.804 1.00 97.50 140 TYR A C 1
ATOM 1136 O O . TYR A 1 140 ? 10.817 2.440 -18.953 1.00 97.50 140 TYR A O 1
ATOM 1144 N N . ARG A 1 141 ? 11.711 3.535 -17.220 1.00 96.81 141 ARG A N 1
ATOM 1145 C CA . ARG A 1 141 ? 11.653 4.891 -17.816 1.00 96.81 141 ARG A CA 1
ATOM 1146 C C . ARG A 1 141 ? 12.233 5.036 -19.233 1.00 96.81 141 ARG A C 1
ATOM 1148 O O . ARG A 1 141 ? 11.975 6.024 -19.907 1.00 96.81 141 ARG A O 1
ATOM 1155 N N . LYS A 1 142 ? 13.074 4.091 -19.673 1.00 95.56 142 LYS A N 1
ATOM 1156 C CA . LYS A 1 142 ? 13.683 4.047 -21.021 1.00 95.56 142 LYS A CA 1
ATOM 1157 C C . LYS A 1 142 ? 13.008 3.043 -21.969 1.00 95.56 142 LYS A C 1
ATOM 1159 O O . LYS A 1 142 ? 13.501 2.840 -23.073 1.00 95.56 142 LYS A O 1
ATOM 1164 N N . SER A 1 143 ? 11.951 2.371 -21.522 1.00 95.81 143 SER A N 1
ATOM 1165 C CA . SER A 1 143 ? 11.231 1.337 -22.273 1.00 95.81 143 SER A CA 1
ATOM 1166 C C . SER A 1 143 ? 9.846 1.851 -22.663 1.00 95.81 143 SER A C 1
ATOM 1168 O O . SER A 1 143 ? 9.229 2.601 -21.909 1.00 95.81 143 SER A O 1
ATOM 1170 N N . LEU A 1 144 ? 9.334 1.429 -23.821 1.00 95.69 144 LEU A N 1
ATOM 1171 C CA . LEU A 1 144 ? 7.965 1.729 -24.249 1.00 95.69 144 LEU A CA 1
ATOM 1172 C C . LEU A 1 144 ? 6.982 0.807 -23.516 1.00 95.69 144 LEU A C 1
ATOM 1174 O O . LEU A 1 144 ? 6.588 -0.241 -24.018 1.00 95.69 144 LEU A O 1
ATOM 1178 N N . VAL A 1 145 ? 6.607 1.186 -22.291 1.00 97.38 145 VAL A N 1
ATOM 1179 C CA . VAL A 1 145 ? 5.721 0.380 -21.427 1.00 97.38 145 VAL A CA 1
ATOM 1180 C C . VAL A 1 145 ? 4.370 0.095 -22.096 1.00 97.38 145 VAL A C 1
ATOM 1182 O O . VAL A 1 145 ? 3.824 -0.995 -21.928 1.00 97.38 145 VAL A O 1
ATOM 1185 N N . THR A 1 146 ? 3.872 1.023 -22.918 1.00 97.56 146 THR A N 1
ATOM 1186 C CA . THR A 1 146 ? 2.599 0.915 -23.650 1.00 97.56 146 THR A CA 1
ATOM 1187 C C . THR A 1 146 ? 2.535 -0.261 -24.623 1.00 97.56 146 THR A C 1
ATOM 1189 O O . THR A 1 146 ? 1.441 -0.744 -24.902 1.00 97.56 146 THR A O 1
ATOM 1192 N N . ASP A 1 147 ? 3.678 -0.771 -25.095 1.00 96.94 147 ASP A N 1
ATOM 1193 C CA . ASP A 1 147 ? 3.720 -1.936 -25.992 1.00 96.94 147 ASP A CA 1
ATOM 1194 C C . ASP A 1 147 ? 3.315 -3.230 -25.270 1.00 96.94 147 ASP A C 1
ATOM 1196 O O . ASP A 1 147 ? 2.829 -4.179 -25.883 1.00 96.94 147 ASP A O 1
ATOM 1200 N N . VAL A 1 148 ? 3.538 -3.284 -23.954 1.00 97.69 148 VAL A N 1
ATOM 1201 C CA . VAL A 1 148 ? 3.235 -4.447 -23.107 1.00 97.69 148 VAL A CA 1
ATOM 1202 C C . VAL A 1 148 ? 1.990 -4.213 -22.256 1.00 97.69 148 VAL A C 1
ATOM 1204 O O . VAL A 1 148 ? 1.257 -5.159 -21.959 1.00 97.69 148 VAL A O 1
ATOM 1207 N N . TRP A 1 149 ? 1.748 -2.962 -21.870 1.00 98.06 149 TRP A N 1
ATOM 1208 C CA . TRP A 1 149 ? 0.631 -2.531 -21.042 1.00 98.06 149 TRP A CA 1
ATOM 1209 C C . TRP A 1 149 ? -0.099 -1.355 -21.720 1.00 98.06 149 TRP A C 1
ATOM 1211 O O . TRP A 1 149 ? 0.190 -0.195 -21.425 1.00 98.06 149 TRP A O 1
ATOM 1221 N N . PRO A 1 150 ? -1.068 -1.634 -22.614 1.00 98.00 150 PRO A N 1
ATOM 1222 C CA . PRO A 1 150 ? -1.727 -0.599 -23.417 1.00 98.00 150 PRO A CA 1
ATOM 1223 C C . PRO A 1 150 ? -2.474 0.467 -22.601 1.00 98.00 150 PRO A C 1
ATOM 1225 O O . PRO A 1 150 ? -2.444 1.645 -22.942 1.00 98.00 150 PRO A O 1
ATOM 1228 N N . ASP A 1 151 ? -3.113 0.075 -21.498 1.00 97.81 151 ASP A N 1
ATOM 1229 C CA . ASP A 1 151 ? -3.876 0.957 -20.605 1.00 97.81 151 ASP A CA 1
ATOM 1230 C C . ASP A 1 151 ? -3.017 1.682 -19.549 1.00 97.81 151 ASP A C 1
ATOM 1232 O O . ASP A 1 151 ? -3.556 2.336 -18.660 1.00 97.81 151 ASP A O 1
ATOM 1236 N N . TYR A 1 152 ? -1.684 1.619 -19.651 1.00 97.56 152 TYR A N 1
ATOM 1237 C CA . TYR A 1 152 ? -0.764 2.217 -18.677 1.00 97.56 152 TYR A CA 1
ATOM 1238 C C . TYR A 1 152 ? -1.016 3.713 -18.434 1.00 97.56 152 TYR A C 1
ATOM 1240 O O . TYR A 1 152 ? -0.955 4.178 -17.298 1.00 97.56 152 TYR A O 1
ATOM 1248 N N . VAL A 1 153 ? -1.347 4.468 -19.487 1.00 97.38 153 VAL A N 1
ATOM 1249 C CA . VAL A 1 153 ? -1.629 5.911 -19.382 1.00 97.38 153 VAL A CA 1
ATOM 1250 C C . VAL A 1 153 ? -2.855 6.183 -18.509 1.00 97.38 153 VAL A C 1
ATOM 1252 O O . VAL A 1 153 ? -2.863 7.151 -17.755 1.00 97.38 153 VAL A O 1
ATOM 1255 N N . GLU A 1 154 ? -3.882 5.337 -18.586 1.00 98.19 154 GLU A N 1
ATOM 1256 C CA . GLU A 1 154 ? -5.082 5.495 -17.764 1.00 98.19 154 GLU A CA 1
ATOM 1257 C C . GLU A 1 154 ? -4.796 5.135 -16.305 1.00 98.19 154 GLU A C 1
ATOM 1259 O O . GLU A 1 154 ? -5.180 5.869 -15.397 1.00 98.19 154 GLU A O 1
ATOM 1264 N N . CYS A 1 155 ? -4.014 4.077 -16.073 1.00 97.88 155 CYS A N 1
ATOM 1265 C CA . CYS A 1 155 ? -3.532 3.747 -14.735 1.00 97.88 155 CYS A CA 1
ATOM 1266 C C . CYS A 1 155 ? -2.699 4.888 -14.129 1.00 97.88 155 CYS A C 1
ATOM 1268 O O . CYS A 1 155 ? -2.887 5.224 -12.965 1.00 97.88 155 CYS A O 1
ATOM 1270 N N . ALA A 1 156 ? -1.833 5.539 -14.912 1.00 97.38 156 ALA A N 1
ATOM 1271 C CA . ALA A 1 156 ? -1.042 6.678 -14.445 1.00 97.38 156 ALA A CA 1
ATOM 1272 C C . ALA A 1 156 ? -1.914 7.870 -14.008 1.00 97.38 156 ALA A C 1
ATOM 1274 O O . ALA A 1 156 ? -1.605 8.522 -13.010 1.00 97.38 156 ALA A O 1
ATOM 1275 N N . LYS A 1 157 ? -3.035 8.133 -14.696 1.00 98.06 157 LYS A N 1
ATOM 1276 C CA . LYS A 1 157 ? -4.002 9.156 -14.257 1.00 98.06 157 LYS A CA 1
ATOM 1277 C C . LYS A 1 157 ? -4.660 8.783 -12.933 1.00 98.06 157 LYS A C 1
ATOM 1279 O O . LYS A 1 157 ? -4.698 9.614 -12.034 1.00 98.06 157 LYS A O 1
ATOM 1284 N N . GLN A 1 158 ? -5.110 7.535 -12.787 1.00 97.94 158 GLN A N 1
ATOM 1285 C CA . GLN A 1 158 ? -5.705 7.053 -11.535 1.00 97.94 158 GLN A CA 1
ATOM 1286 C C . GLN A 1 158 ? -4.724 7.173 -10.360 1.00 97.94 158 GLN A C 1
ATOM 1288 O O . GLN A 1 158 ? -5.114 7.551 -9.258 1.00 97.94 158 GLN A O 1
ATOM 1293 N N . LEU A 1 159 ? -3.433 6.909 -10.587 1.00 97.62 159 LEU A N 1
ATOM 1294 C CA . LEU A 1 159 ? -2.401 7.117 -9.569 1.00 97.62 159 LEU A CA 1
ATOM 1295 C C . LEU A 1 159 ? -2.243 8.592 -9.199 1.00 97.62 159 LEU A C 1
ATOM 1297 O O . LEU A 1 159 ? -2.135 8.902 -8.014 1.00 97.62 159 LEU A O 1
ATOM 1301 N N . ALA A 1 160 ? -2.262 9.494 -10.182 1.00 97.19 160 ALA A N 1
ATOM 1302 C CA . ALA A 1 160 ? -2.201 10.930 -9.930 1.00 97.19 160 ALA A CA 1
ATOM 1303 C C . ALA A 1 160 ? -3.411 11.418 -9.111 1.00 97.19 160 ALA A C 1
ATOM 1305 O O . ALA A 1 160 ? -3.242 12.213 -8.187 1.00 97.19 160 ALA A O 1
ATOM 1306 N N . GLU A 1 161 ? -4.611 10.898 -9.386 1.00 96.50 161 GLU A N 1
ATOM 1307 C CA . GLU A 1 161 ? -5.820 11.181 -8.600 1.00 96.50 161 GLU A CA 1
ATOM 1308 C C . GLU A 1 161 ? -5.678 10.710 -7.148 1.00 96.50 161 GLU A C 1
ATOM 1310 O O . GLU A 1 161 ? -5.977 11.465 -6.222 1.00 96.50 161 GLU A O 1
ATOM 1315 N N . VAL A 1 162 ? -5.163 9.494 -6.926 1.00 96.38 162 VAL A N 1
ATOM 1316 C CA . VAL A 1 162 ? -4.926 8.967 -5.572 1.00 96.38 162 VAL A CA 1
ATOM 1317 C C . VAL A 1 162 ? -3.862 9.784 -4.832 1.00 96.38 162 VAL A C 1
ATOM 1319 O O . VAL A 1 162 ? -4.040 10.113 -3.661 1.00 96.38 162 VAL A O 1
ATOM 1322 N N . GLN A 1 163 ? -2.773 10.170 -5.500 1.00 95.75 163 GLN A N 1
ATOM 1323 C CA . GLN A 1 163 ? -1.740 11.028 -4.910 1.00 95.75 163 GLN A CA 1
ATOM 1324 C C . GLN A 1 163 ? -2.294 12.405 -4.532 1.00 95.75 163 GLN A C 1
ATOM 1326 O O . GLN A 1 163 ? -2.002 12.918 -3.452 1.00 95.75 163 GLN A O 1
ATOM 1331 N N . GLN A 1 164 ? -3.128 12.994 -5.392 1.00 94.31 164 GLN A N 1
ATOM 1332 C CA . GLN A 1 164 ? -3.795 14.259 -5.106 1.00 94.31 164 GLN A CA 1
ATOM 1333 C C . GLN A 1 164 ? -4.776 14.128 -3.933 1.00 94.31 164 GLN A C 1
ATOM 13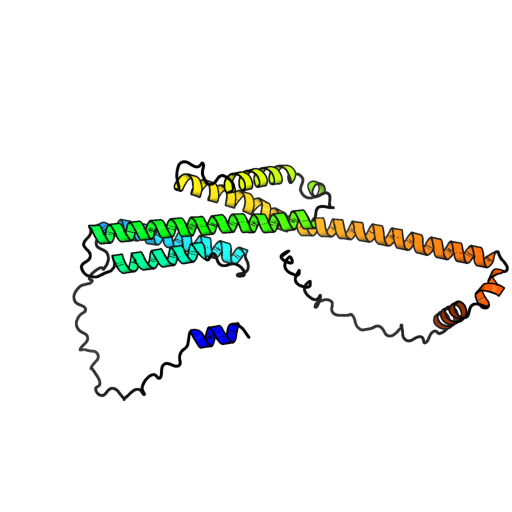35 O O . GLN A 1 164 ? -4.844 15.025 -3.093 1.00 94.31 164 GLN A O 1
ATOM 1340 N N . PHE A 1 165 ? -5.510 13.016 -3.846 1.00 93.12 165 PHE A N 1
ATOM 1341 C CA . PHE A 1 165 ? -6.380 12.708 -2.712 1.00 93.12 165 PHE A CA 1
ATOM 1342 C C . PHE A 1 165 ? -5.588 12.657 -1.397 1.00 93.12 165 PHE A C 1
ATOM 1344 O O . PHE A 1 165 ? -5.951 13.355 -0.448 1.00 93.12 165 PHE A O 1
ATOM 1351 N N . LEU A 1 166 ? -4.467 11.928 -1.366 1.00 91.25 166 LEU A N 1
ATOM 1352 C CA . LEU A 1 166 ? -3.594 11.849 -0.191 1.00 91.25 166 LEU A CA 1
ATOM 1353 C C . LEU A 1 166 ? -2.957 13.198 0.174 1.00 91.25 166 LEU A C 1
ATOM 1355 O O . LEU A 1 166 ? -2.731 13.459 1.347 1.00 91.25 166 LEU A O 1
ATOM 1359 N N . GLY A 1 167 ? -2.690 14.078 -0.795 1.00 89.75 167 GLY A N 1
ATOM 1360 C CA . GLY A 1 167 ? -2.169 15.425 -0.526 1.00 89.75 167 GLY A CA 1
ATOM 1361 C C . GLY A 1 167 ? -3.199 16.394 0.074 1.00 89.75 167 GLY A C 1
ATOM 1362 O O . GLY A 1 167 ? -2.824 17.377 0.711 1.00 89.75 167 GLY A O 1
ATOM 1363 N N . ASN A 1 168 ? -4.497 16.120 -0.093 1.00 87.50 168 ASN A N 1
ATOM 1364 C CA . ASN A 1 168 ? -5.594 17.033 0.245 1.00 87.50 168 ASN A CA 1
ATOM 1365 C C . ASN A 1 168 ? -6.348 16.653 1.537 1.00 87.50 168 ASN A C 1
ATOM 1367 O O . ASN A 1 168 ? -7.530 16.983 1.679 1.00 87.50 168 ASN A O 1
ATOM 1371 N N . GLN A 1 169 ? -5.683 16.004 2.503 1.00 72.12 169 GLN A N 1
ATOM 1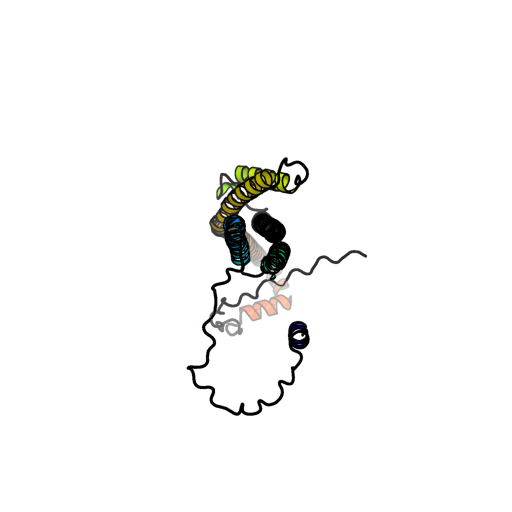372 C CA . GLN A 1 169 ? -6.307 15.457 3.727 1.00 72.12 169 GLN A CA 1
ATOM 1373 C C . GLN A 1 169 ? -7.167 16.462 4.525 1.00 72.12 169 GLN A C 1
ATOM 1375 O O . GLN A 1 169 ? -8.062 16.060 5.265 1.00 72.12 169 GLN A O 1
ATOM 1380 N N . GLY A 1 170 ? -6.947 17.772 4.365 1.00 62.97 170 GLY A N 1
ATOM 1381 C CA . GLY A 1 170 ? -7.674 18.826 5.083 1.00 62.97 170 GLY A CA 1
ATOM 1382 C C . GLY A 1 170 ? -9.076 19.182 4.563 1.00 62.97 170 GLY A C 1
ATOM 1383 O O . GLY A 1 170 ? -9.761 19.963 5.219 1.00 62.97 170 GLY A O 1
ATOM 1384 N N . VAL A 1 171 ? -9.519 18.666 3.406 1.00 63.84 171 VAL A N 1
ATOM 1385 C CA . VAL A 1 171 ? -10.753 19.148 2.734 1.00 63.84 171 VAL A CA 1
ATOM 1386 C C . VAL A 1 171 ? -11.973 18.238 2.953 1.00 63.84 171 VAL A C 1
ATOM 1388 O O . VAL A 1 171 ? -13.113 18.668 2.761 1.00 63.84 171 VAL A O 1
ATOM 1391 N N . MET A 1 172 ? -11.779 16.988 3.382 1.00 63.19 172 MET A N 1
ATOM 1392 C CA . MET A 1 172 ? -12.870 16.008 3.441 1.00 63.19 172 MET A CA 1
ATOM 1393 C C . MET A 1 172 ? -13.830 16.242 4.618 1.00 63.19 172 MET A C 1
ATOM 1395 O O . MET A 1 172 ? -13.431 16.362 5.779 1.00 63.19 172 MET A O 1
ATOM 1399 N N . ARG A 1 173 ? -15.136 16.266 4.318 1.00 62.50 173 ARG A N 1
ATOM 1400 C CA . ARG A 1 173 ? -16.217 16.380 5.307 1.00 62.50 173 ARG A CA 1
ATOM 1401 C C . ARG A 1 173 ? -16.514 15.013 5.928 1.00 62.50 173 ARG A C 1
ATOM 1403 O O . ARG A 1 173 ? -17.474 14.368 5.551 1.00 62.50 173 ARG A O 1
ATOM 1410 N N . GLY A 1 174 ? -15.723 14.599 6.913 1.00 80.56 174 GLY A N 1
ATOM 1411 C CA . GLY A 1 174 ? -16.048 13.443 7.758 1.00 80.56 174 GLY A CA 1
ATOM 1412 C C . GLY A 1 174 ? -15.017 12.319 7.703 1.00 80.56 174 GLY A C 1
ATOM 1413 O O . GLY A 1 174 ? -14.484 11.970 6.655 1.00 80.56 174 GLY A O 1
ATOM 1414 N N . ARG A 1 175 ? -14.735 11.738 8.876 1.00 81.94 175 ARG A N 1
ATOM 1415 C CA . ARG A 1 175 ? -13.716 10.686 9.043 1.00 81.94 175 ARG A CA 1
ATOM 1416 C C . ARG A 1 175 ? -14.085 9.370 8.353 1.00 81.94 175 ARG A C 1
ATOM 1418 O O . ARG A 1 175 ? -13.198 8.637 7.944 1.00 81.94 175 ARG A O 1
ATOM 1425 N N . GLU A 1 176 ? -15.374 9.062 8.262 1.00 86.38 176 GLU A N 1
ATOM 1426 C CA . GLU A 1 176 ? -15.863 7.812 7.668 1.00 86.38 176 GLU A CA 1
ATOM 1427 C C . GLU A 1 176 ? -15.826 7.858 6.137 1.00 86.38 176 GLU A C 1
ATOM 1429 O O . GLU A 1 176 ? -15.330 6.925 5.513 1.00 86.38 176 GLU A O 1
ATOM 1434 N N . ASP A 1 177 ? -16.219 8.986 5.542 1.00 88.94 177 ASP A N 1
ATOM 1435 C CA . ASP A 1 177 ? -16.100 9.213 4.097 1.00 88.94 177 ASP A CA 1
ATOM 1436 C C . ASP A 1 177 ? -14.636 9.204 3.645 1.00 88.94 177 ASP A C 1
ATOM 1438 O O . ASP A 1 177 ? -14.300 8.602 2.621 1.00 88.94 177 ASP A O 1
ATOM 1442 N N . TYR A 1 178 ? -13.744 9.806 4.443 1.00 89.44 178 TYR A N 1
ATOM 1443 C CA . TYR A 1 178 ? -12.302 9.727 4.207 1.00 89.44 178 TYR A CA 1
ATOM 1444 C C . TYR A 1 178 ? -11.812 8.276 4.216 1.00 89.44 178 TYR A C 1
ATOM 1446 O O . TYR A 1 178 ? -11.131 7.856 3.286 1.00 89.44 178 TYR A O 1
ATOM 1454 N N . PHE A 1 179 ? -12.208 7.483 5.213 1.00 89.69 179 PHE A N 1
ATOM 1455 C CA . PHE A 1 179 ? -11.800 6.083 5.290 1.00 89.69 179 PHE A CA 1
ATOM 1456 C C . PHE A 1 179 ? -12.286 5.248 4.107 1.00 89.69 179 PHE A C 1
ATOM 1458 O O . PHE A 1 179 ? -11.503 4.503 3.521 1.00 89.69 179 PHE A O 1
ATOM 1465 N N . ASN A 1 180 ? -13.552 5.398 3.716 1.00 91.62 180 ASN A N 1
ATOM 1466 C CA . ASN A 1 180 ? -14.089 4.707 2.545 1.00 91.62 180 ASN A CA 1
ATOM 1467 C C . ASN A 1 180 ? -13.335 5.106 1.267 1.00 91.62 180 ASN A C 1
ATOM 1469 O O . ASN A 1 180 ? -13.038 4.253 0.433 1.00 91.62 180 ASN A O 1
ATOM 1473 N N . SER A 1 181 ? -12.951 6.381 1.153 1.00 92.94 181 SER A N 1
ATOM 1474 C CA . SER A 1 181 ? -12.123 6.875 0.046 1.00 92.94 181 SER A CA 1
ATOM 1475 C C . SER A 1 181 ? -10.707 6.286 0.073 1.00 92.94 181 SER A C 1
ATOM 1477 O O . SER A 1 181 ? -10.165 5.949 -0.981 1.00 92.94 181 SER A O 1
ATOM 1479 N N . CYS A 1 182 ? -10.115 6.100 1.259 1.00 92.69 182 CYS A N 1
ATOM 1480 C CA . CYS A 1 182 ? -8.841 5.395 1.409 1.00 92.69 182 CYS A CA 1
ATOM 1481 C C . CYS A 1 182 ? -8.955 3.927 0.988 1.00 92.69 182 CYS A C 1
ATOM 1483 O O . CYS A 1 182 ? -8.080 3.438 0.284 1.00 92.69 182 CYS A O 1
ATOM 1485 N N . LEU A 1 183 ? -10.030 3.225 1.360 1.00 93.56 183 LEU A N 1
ATOM 1486 C CA . LEU A 1 183 ? -10.241 1.834 0.948 1.00 93.56 183 LEU A CA 1
ATOM 1487 C C . LEU A 1 183 ? -10.386 1.692 -0.573 1.00 93.56 183 LEU A C 1
ATOM 1489 O O . LEU A 1 183 ? -9.747 0.822 -1.162 1.00 93.56 183 LEU A O 1
ATOM 1493 N N . ASP A 1 184 ? -11.176 2.557 -1.212 1.00 96.00 184 ASP A N 1
ATOM 1494 C CA . ASP A 1 184 ? -11.319 2.579 -2.674 1.00 96.00 184 ASP A CA 1
ATOM 1495 C C . ASP A 1 184 ? -9.976 2.890 -3.360 1.00 96.00 184 ASP A C 1
ATOM 1497 O O . ASP A 1 184 ? -9.545 2.187 -4.276 1.00 96.00 184 ASP A O 1
ATOM 1501 N N . SER A 1 185 ? -9.249 3.886 -2.848 1.00 96.31 185 SER A N 1
ATOM 1502 C CA . SER A 1 185 ? -7.910 4.232 -3.336 1.00 96.31 185 SER A CA 1
ATOM 1503 C C . SER A 1 185 ? -6.925 3.074 -3.171 1.00 96.31 185 SER A C 1
ATOM 1505 O O . SER A 1 185 ? -6.172 2.767 -4.094 1.00 96.31 185 SER A O 1
ATOM 1507 N N . TYR A 1 186 ? -6.957 2.380 -2.033 1.00 95.94 186 TYR A N 1
ATOM 1508 C CA . TYR A 1 186 ? -6.130 1.204 -1.783 1.00 95.94 186 TYR A CA 1
ATOM 1509 C C . TYR A 1 186 ? -6.415 0.094 -2.794 1.00 95.94 186 TYR A C 1
ATOM 1511 O O . TYR A 1 186 ? -5.476 -0.441 -3.379 1.00 95.94 186 TYR A O 1
ATOM 1519 N N . GLN A 1 187 ? -7.686 -0.209 -3.069 1.00 96.12 187 GLN A N 1
ATOM 1520 C CA . GLN A 1 187 ? -8.060 -1.215 -4.067 1.00 96.12 187 GLN A CA 1
ATOM 1521 C C . GLN A 1 187 ? -7.567 -0.847 -5.472 1.00 96.12 187 GLN A C 1
ATOM 1523 O O . GLN A 1 187 ? -7.006 -1.696 -6.169 1.00 96.12 187 GLN A O 1
ATOM 1528 N N . LYS A 1 188 ? -7.707 0.424 -5.869 1.00 97.50 188 LYS A N 1
ATOM 1529 C CA . LYS A 1 188 ? -7.208 0.933 -7.156 1.00 97.50 188 LYS A CA 1
ATOM 1530 C C . LYS A 1 188 ? -5.694 0.770 -7.279 1.00 97.50 188 LYS A C 1
ATOM 1532 O O . LYS A 1 188 ? -5.213 0.154 -8.230 1.00 97.50 188 LYS A O 1
ATOM 1537 N N . VAL A 1 189 ? -4.934 1.265 -6.300 1.00 97.44 189 VAL A N 1
ATOM 1538 C CA . VAL A 1 189 ? -3.466 1.180 -6.325 1.00 97.44 189 VAL A CA 1
ATOM 1539 C C . VAL A 1 189 ? -2.999 -0.276 -6.220 1.00 97.44 189 VAL A C 1
ATOM 1541 O O . VAL A 1 189 ? -2.039 -0.652 -6.889 1.00 97.44 189 VAL A O 1
ATOM 1544 N N . ALA A 1 190 ? -3.695 -1.129 -5.462 1.00 96.06 190 ALA A N 1
ATOM 1545 C CA . ALA A 1 190 ? -3.412 -2.562 -5.386 1.00 96.06 190 ALA A CA 1
ATOM 1546 C C . ALA A 1 190 ? -3.565 -3.265 -6.734 1.00 96.06 190 ALA A C 1
ATOM 1548 O O . ALA A 1 190 ? -2.671 -4.017 -7.123 1.00 96.06 190 ALA A O 1
ATOM 1549 N N . ALA A 1 191 ? -4.639 -2.985 -7.475 1.00 97.06 191 ALA A N 1
ATOM 1550 C CA . ALA A 1 191 ? -4.840 -3.551 -8.805 1.00 97.06 191 ALA A CA 1
ATOM 1551 C C . ALA A 1 191 ? -3.729 -3.126 -9.783 1.00 97.06 191 ALA A C 1
ATOM 1553 O O . ALA A 1 191 ? -3.193 -3.954 -10.522 1.00 97.06 191 ALA A O 1
ATOM 1554 N N . ILE A 1 192 ? -3.342 -1.847 -9.754 1.00 98.12 192 ILE A N 1
ATOM 1555 C CA . ILE A 1 192 ? -2.265 -1.311 -10.598 1.00 98.12 192 ILE A CA 1
ATOM 1556 C C . ILE A 1 192 ? -0.914 -1.925 -10.207 1.00 98.12 192 ILE A C 1
ATOM 1558 O O . ILE A 1 192 ? -0.172 -2.379 -11.077 1.00 98.12 192 ILE A O 1
ATOM 1562 N N . SER A 1 193 ? -0.611 -1.996 -8.909 1.00 96.94 193 SER A N 1
ATOM 1563 C CA . SER A 1 193 ? 0.617 -2.592 -8.374 1.00 96.94 193 SER A CA 1
ATOM 1564 C C . SER A 1 193 ? 0.748 -4.062 -8.779 1.00 96.94 193 SER A C 1
ATOM 1566 O O . SER A 1 193 ? 1.766 -4.428 -9.364 1.00 96.94 193 SER A O 1
ATOM 1568 N N . ALA A 1 194 ? -0.303 -4.871 -8.615 1.00 96.31 194 ALA A N 1
ATOM 1569 C CA . ALA A 1 194 ? -0.305 -6.265 -9.060 1.00 96.31 194 ALA A CA 1
ATOM 1570 C C . ALA A 1 194 ? -0.042 -6.388 -10.572 1.00 96.31 194 ALA A C 1
ATOM 1572 O O . ALA A 1 194 ? 0.671 -7.283 -11.032 1.00 96.31 194 ALA A O 1
ATOM 1573 N N . LYS A 1 195 ? -0.565 -5.449 -11.371 1.00 97.81 195 LYS A N 1
ATOM 1574 C CA . LYS A 1 195 ? -0.305 -5.416 -12.813 1.00 97.81 195 LYS A CA 1
ATOM 1575 C C . LYS A 1 195 ? 1.166 -5.134 -13.127 1.00 97.81 195 LYS A C 1
ATOM 1577 O O . LYS A 1 195 ? 1.690 -5.749 -14.059 1.00 97.81 195 LYS A O 1
ATOM 1582 N N . THR A 1 196 ? 1.860 -4.309 -12.334 1.00 97.56 196 THR A N 1
ATOM 1583 C CA . THR A 1 196 ? 3.310 -4.093 -12.506 1.00 97.56 196 THR A CA 1
ATOM 1584 C C . THR A 1 196 ? 4.090 -5.408 -12.427 1.00 97.56 196 THR A C 1
ATOM 1586 O O . THR A 1 196 ? 4.914 -5.671 -13.304 1.00 97.56 196 THR A O 1
ATOM 1589 N N . ASP A 1 197 ? 3.760 -6.291 -11.481 1.00 96.00 197 ASP A N 1
ATOM 1590 C CA . ASP A 1 197 ? 4.441 -7.580 -11.310 1.00 96.00 197 ASP A CA 1
ATOM 1591 C C . ASP A 1 197 ? 4.231 -8.507 -12.508 1.00 96.00 197 ASP A C 1
ATOM 1593 O O . ASP A 1 197 ? 5.169 -9.154 -12.974 1.00 96.00 197 ASP A O 1
ATOM 1597 N N . THR A 1 198 ? 3.030 -8.504 -13.092 1.00 97.50 198 THR A N 1
ATOM 1598 C CA . THR A 1 198 ? 2.747 -9.294 -14.303 1.00 97.50 198 THR A CA 1
ATOM 1599 C C . THR A 1 198 ? 3.470 -8.772 -15.551 1.00 97.50 198 THR A C 1
ATOM 1601 O O . THR A 1 198 ? 3.796 -9.541 -16.461 1.00 97.50 198 THR A O 1
ATOM 1604 N N . VAL A 1 199 ? 3.734 -7.463 -15.616 1.00 97.94 199 VAL A N 1
ATOM 1605 C CA . VAL A 1 199 ? 4.330 -6.786 -16.779 1.00 97.94 199 VAL A CA 1
ATOM 1606 C C . VAL A 1 199 ? 5.863 -6.799 -16.722 1.00 97.94 199 VAL A C 1
ATOM 1608 O O . VAL A 1 199 ? 6.512 -6.893 -17.771 1.00 97.94 199 VAL A O 1
ATOM 1611 N N . ARG A 1 200 ? 6.457 -6.780 -15.519 1.00 98.12 200 ARG A N 1
ATOM 1612 C CA . ARG A 1 200 ? 7.916 -6.788 -15.283 1.00 98.12 200 ARG A CA 1
ATOM 1613 C C . ARG A 1 200 ? 8.675 -7.838 -16.116 1.00 98.12 200 ARG A C 1
ATOM 1615 O O . ARG A 1 200 ? 9.613 -7.450 -16.821 1.00 98.12 200 ARG A O 1
ATOM 1622 N N . PRO A 1 201 ? 8.297 -9.135 -16.141 1.00 98.12 201 PRO A N 1
ATOM 1623 C CA . PRO A 1 201 ? 9.031 -10.147 -16.907 1.00 98.12 201 PRO A CA 1
ATOM 1624 C C . PRO A 1 201 ? 9.069 -9.861 -18.412 1.00 98.12 201 PRO A C 1
ATOM 1626 O O . PRO A 1 201 ? 10.098 -10.052 -19.063 1.00 98.12 201 PRO A O 1
ATOM 1629 N N . LYS A 1 202 ? 7.963 -9.355 -18.970 1.00 97.81 202 LYS A N 1
ATOM 1630 C CA . LYS A 1 202 ? 7.851 -9.032 -20.399 1.00 97.81 202 LYS A CA 1
ATOM 1631 C C . LYS A 1 202 ? 8.728 -7.835 -20.772 1.00 97.81 202 LYS A C 1
ATOM 1633 O O . LYS A 1 202 ? 9.436 -7.891 -21.777 1.00 97.81 202 LYS A O 1
ATOM 1638 N N . LEU A 1 203 ? 8.749 -6.791 -19.943 1.00 97.81 203 LEU A N 1
ATOM 1639 C CA . LEU A 1 203 ? 9.635 -5.641 -20.151 1.00 97.81 203 LEU A CA 1
ATOM 1640 C C . LEU A 1 203 ? 11.113 -6.018 -19.978 1.00 97.81 203 LEU A C 1
ATOM 1642 O O . LEU A 1 203 ? 11.962 -5.587 -20.760 1.00 97.81 203 LEU A O 1
ATOM 1646 N N . ASN A 1 204 ? 11.434 -6.884 -19.012 1.00 97.62 204 ASN A N 1
ATOM 1647 C CA . ASN A 1 204 ? 12.787 -7.424 -18.850 1.00 97.62 204 ASN A CA 1
ATOM 1648 C C . ASN A 1 204 ? 13.238 -8.210 -20.088 1.00 97.62 204 ASN A C 1
ATOM 1650 O O . ASN A 1 204 ? 14.374 -8.043 -20.540 1.00 97.62 204 ASN A O 1
ATOM 1654 N N . LEU A 1 205 ? 12.345 -9.006 -20.688 1.00 96.88 205 LEU A N 1
ATOM 1655 C CA . LEU A 1 205 ? 12.613 -9.705 -21.944 1.00 96.88 205 LEU A CA 1
ATOM 1656 C C . LEU A 1 205 ? 12.867 -8.726 -23.099 1.00 96.88 205 LEU A C 1
ATOM 1658 O O . LEU A 1 205 ? 13.849 -8.888 -23.825 1.00 96.88 205 LEU A O 1
ATOM 1662 N N . GLN A 1 206 ? 12.040 -7.686 -23.248 1.00 96.38 206 GLN A N 1
ATOM 1663 C CA . GLN A 1 206 ? 12.254 -6.646 -24.261 1.00 96.38 206 GLN A CA 1
ATOM 1664 C C . GLN A 1 206 ? 13.610 -5.949 -24.082 1.00 96.38 206 GLN A C 1
ATOM 1666 O O . GLN A 1 206 ? 14.366 -5.810 -25.047 1.00 96.38 206 GLN A O 1
ATOM 1671 N N . ARG A 1 207 ? 13.974 -5.587 -22.846 1.00 95.81 207 ARG A N 1
ATOM 1672 C CA . ARG A 1 207 ? 15.265 -4.962 -22.520 1.00 95.81 207 ARG A CA 1
ATOM 1673 C C . ARG A 1 207 ? 16.446 -5.887 -22.816 1.00 95.81 207 ARG A C 1
ATOM 1675 O O . ARG A 1 207 ? 17.461 -5.426 -23.342 1.00 95.81 207 ARG A O 1
ATOM 1682 N N . ARG A 1 208 ? 16.327 -7.185 -22.514 1.00 96.44 208 ARG A N 1
ATOM 1683 C CA . ARG A 1 208 ? 17.344 -8.196 -22.847 1.00 96.44 208 ARG A CA 1
ATOM 1684 C C . ARG A 1 208 ? 17.523 -8.319 -24.358 1.00 96.44 208 ARG A C 1
ATOM 1686 O O . ARG A 1 208 ? 18.651 -8.268 -24.836 1.00 96.44 208 ARG A O 1
ATOM 1693 N N . ASN A 1 209 ? 16.424 -8.392 -25.106 1.00 95.56 209 ASN A N 1
ATOM 1694 C CA . ASN A 1 209 ? 16.458 -8.487 -26.564 1.00 95.56 209 ASN A CA 1
ATOM 1695 C C . ASN A 1 209 ? 17.063 -7.230 -27.207 1.00 95.56 209 ASN A C 1
ATOM 1697 O O . ASN A 1 209 ? 17.836 -7.340 -28.154 1.00 95.56 209 ASN A O 1
ATOM 1701 N N . ALA A 1 210 ? 16.759 -6.041 -26.681 1.00 94.25 210 ALA A N 1
ATOM 1702 C CA . ALA A 1 210 ? 17.360 -4.792 -27.146 1.00 94.25 210 ALA A CA 1
ATOM 1703 C C . ALA A 1 210 ? 18.879 -4.771 -26.911 1.00 94.25 210 ALA A C 1
ATOM 1705 O O . ALA A 1 210 ? 19.639 -4.503 -27.838 1.00 94.25 210 ALA A O 1
ATOM 1706 N N . ARG A 1 211 ? 19.330 -5.140 -25.703 1.00 93.69 211 ARG A N 1
ATOM 1707 C CA . ARG A 1 211 ? 20.762 -5.235 -25.370 1.00 93.69 211 ARG A CA 1
ATOM 1708 C C . ARG A 1 211 ? 21.492 -6.251 -26.238 1.00 93.69 211 ARG A C 1
ATOM 1710 O O . ARG A 1 211 ? 22.579 -5.952 -26.716 1.00 93.69 211 ARG A O 1
ATOM 1717 N N . TRP A 1 212 ? 20.885 -7.414 -26.466 1.00 95.06 212 TRP A N 1
ATOM 1718 C CA . TRP A 1 212 ? 21.442 -8.442 -27.341 1.00 95.06 212 TRP A CA 1
ATOM 1719 C C . TRP A 1 212 ? 21.632 -7.922 -28.769 1.00 95.06 212 TRP A C 1
ATOM 1721 O O . TRP A 1 212 ? 22.713 -8.059 -29.329 1.00 95.06 212 TRP A O 1
ATOM 1731 N N . LYS A 1 213 ? 20.629 -7.235 -29.334 1.00 94.88 213 LYS A N 1
ATOM 1732 C CA . LYS A 1 213 ? 20.742 -6.613 -30.664 1.00 94.88 213 LYS A CA 1
ATOM 1733 C C . LYS A 1 213 ? 21.868 -5.577 -30.724 1.00 94.88 213 LYS A C 1
ATOM 1735 O O . LYS A 1 213 ? 22.643 -5.588 -31.675 1.00 94.88 213 LYS A O 1
ATOM 1740 N N . THR A 1 214 ? 21.991 -4.715 -29.711 1.00 94.00 214 THR A N 1
ATOM 1741 C CA . THR A 1 214 ? 23.092 -3.741 -29.634 1.00 94.00 214 THR A CA 1
ATOM 1742 C C . THR A 1 214 ? 24.453 -4.428 -29.519 1.00 94.00 214 THR A C 1
ATOM 1744 O O . THR A 1 214 ? 25.391 -4.013 -30.190 1.00 94.00 214 THR A O 1
ATOM 1747 N N . ALA A 1 215 ? 24.564 -5.487 -28.714 1.00 93.56 215 ALA A N 1
ATOM 1748 C CA . ALA A 1 215 ? 25.803 -6.242 -28.549 1.00 93.56 215 ALA A CA 1
ATOM 1749 C C . ALA A 1 215 ? 26.231 -6.935 -29.851 1.00 93.56 215 ALA A C 1
ATOM 1751 O O . ALA A 1 215 ? 27.391 -6.833 -30.238 1.00 93.56 215 ALA A O 1
ATOM 1752 N N . VAL A 1 216 ? 25.294 -7.564 -30.569 1.00 95.31 216 VAL A N 1
ATOM 1753 C CA . VAL A 1 216 ? 25.557 -8.178 -31.882 1.00 95.31 216 VAL A CA 1
ATOM 1754 C C . VAL A 1 216 ? 25.996 -7.127 -32.902 1.00 95.31 216 VAL A C 1
ATOM 1756 O O . VAL A 1 216 ? 26.971 -7.343 -33.616 1.00 95.31 216 VAL A O 1
ATOM 1759 N N . ALA A 1 217 ? 25.332 -5.967 -32.945 1.00 94.31 217 ALA A N 1
ATOM 1760 C CA . ALA A 1 217 ? 25.724 -4.881 -33.840 1.00 94.31 217 ALA A CA 1
ATOM 1761 C C . ALA A 1 217 ? 27.131 -4.349 -33.515 1.00 94.31 217 ALA A C 1
ATOM 1763 O O . ALA A 1 217 ? 27.946 -4.178 -34.418 1.00 94.31 217 ALA A O 1
ATOM 1764 N N . ALA A 1 218 ? 27.440 -4.130 -32.234 1.00 93.31 218 ALA A N 1
ATOM 1765 C CA . ALA A 1 218 ? 28.764 -3.694 -31.796 1.00 93.31 218 ALA A CA 1
ATOM 1766 C C . ALA A 1 218 ? 29.850 -4.730 -32.133 1.00 93.31 218 ALA A C 1
ATOM 1768 O O . ALA A 1 218 ? 30.887 -4.365 -32.679 1.00 93.31 218 ALA A O 1
ATOM 1769 N N . GLY A 1 219 ? 29.592 -6.017 -31.880 1.00 94.62 219 GLY A N 1
ATOM 1770 C CA . GLY A 1 219 ? 30.496 -7.107 -32.256 1.00 94.62 219 GLY A CA 1
ATOM 1771 C C . GLY A 1 219 ? 30.738 -7.174 -33.766 1.00 94.62 219 GLY A C 1
ATOM 1772 O O . GLY A 1 219 ? 31.877 -7.336 -34.195 1.00 94.62 219 GLY A O 1
ATOM 1773 N N . GLY A 1 220 ? 29.693 -6.959 -34.573 1.00 95.31 220 GLY A N 1
ATOM 1774 C CA . GLY A 1 220 ? 29.803 -6.859 -36.030 1.00 95.31 220 GLY A CA 1
ATOM 1775 C C . GLY A 1 220 ? 30.703 -5.706 -36.485 1.00 95.31 220 GLY A C 1
ATOM 1776 O O . GLY A 1 220 ? 31.555 -5.906 -37.348 1.00 95.31 220 GLY A O 1
ATOM 1777 N N . TRP A 1 221 ? 30.578 -4.525 -35.870 1.00 96.38 221 TRP A N 1
ATOM 1778 C CA . TRP A 1 221 ? 31.447 -3.378 -36.167 1.00 96.38 221 TRP A CA 1
ATOM 1779 C C . TRP A 1 221 ? 32.905 -3.612 -35.769 1.00 96.38 221 TRP A C 1
ATOM 1781 O O . TRP A 1 221 ? 33.804 -3.255 -36.528 1.00 96.38 221 TRP A O 1
ATOM 1791 N N . VAL A 1 222 ? 33.149 -4.238 -34.613 1.00 94.81 222 VAL A N 1
ATOM 1792 C CA . VAL A 1 222 ? 34.507 -4.604 -34.183 1.00 94.81 222 VAL A CA 1
ATOM 1793 C C . VAL A 1 222 ? 35.130 -5.591 -35.169 1.00 94.81 222 VAL A C 1
ATOM 1795 O O . VAL A 1 222 ? 36.246 -5.361 -35.630 1.00 94.81 222 VAL A O 1
ATOM 1798 N N . LEU A 1 223 ? 34.403 -6.647 -35.552 1.00 94.19 223 LEU A N 1
ATOM 1799 C CA . LEU A 1 223 ? 34.881 -7.633 -36.523 1.00 94.19 223 LEU A CA 1
ATOM 1800 C C . LEU A 1 223 ? 35.181 -6.995 -37.889 1.00 94.19 223 LEU A C 1
ATOM 1802 O O . LEU A 1 223 ? 36.236 -7.255 -38.463 1.00 94.19 223 LEU A O 1
ATOM 1806 N N . ALA A 1 224 ? 34.297 -6.125 -38.385 1.00 94.31 224 ALA A N 1
ATOM 1807 C CA . ALA A 1 224 ? 34.514 -5.401 -39.637 1.00 94.31 224 ALA A CA 1
ATOM 1808 C C . ALA A 1 224 ? 35.764 -4.505 -39.580 1.00 94.31 224 ALA A C 1
ATOM 1810 O O . ALA A 1 224 ? 36.541 -4.477 -40.531 1.00 94.31 224 ALA A O 1
ATOM 1811 N N . GLY A 1 225 ? 35.995 -3.821 -38.453 1.00 94.69 225 GLY A N 1
ATOM 1812 C CA . GLY A 1 225 ? 37.202 -3.020 -38.236 1.00 94.69 225 GLY A CA 1
ATOM 1813 C C . GLY A 1 225 ? 38.483 -3.859 -38.222 1.00 94.69 225 GLY A C 1
ATOM 1814 O O . GLY A 1 225 ? 39.474 -3.463 -38.830 1.00 94.69 225 GLY A O 1
ATOM 1815 N N . VAL A 1 226 ? 38.458 -5.040 -37.592 1.00 93.56 226 VAL A N 1
ATOM 1816 C CA . VAL A 1 226 ? 39.594 -5.980 -37.601 1.00 93.56 226 VAL A CA 1
ATOM 1817 C C . VAL A 1 226 ? 39.901 -6.459 -39.019 1.00 93.56 226 VAL A C 1
ATOM 1819 O O . VAL A 1 226 ? 41.061 -6.441 -39.422 1.00 93.56 226 VAL A O 1
ATOM 1822 N N . LEU A 1 227 ? 38.879 -6.841 -39.790 1.00 92.50 227 LEU A N 1
ATOM 1823 C CA . LEU A 1 227 ? 39.057 -7.274 -41.180 1.00 92.50 227 LEU A CA 1
ATOM 1824 C C . LEU A 1 227 ? 39.599 -6.146 -42.066 1.00 92.50 227 LEU A C 1
ATOM 1826 O O . LEU A 1 227 ? 40.503 -6.381 -42.859 1.00 92.50 227 LEU A O 1
ATOM 1830 N N . PHE A 1 228 ? 39.109 -4.917 -41.889 1.00 93.69 228 PHE A N 1
ATOM 1831 C CA . PHE A 1 228 ? 39.609 -3.753 -42.621 1.00 93.69 228 PHE A CA 1
ATOM 1832 C C . PHE A 1 228 ? 41.087 -3.464 -42.318 1.00 93.69 228 PHE A C 1
ATOM 1834 O O . PHE A 1 228 ? 41.870 -3.222 -43.232 1.00 93.69 228 PHE A O 1
ATOM 1841 N N . ILE A 1 229 ? 41.497 -3.538 -41.046 1.00 90.00 229 ILE A N 1
ATOM 1842 C CA . ILE A 1 229 ? 42.909 -3.391 -40.660 1.00 90.00 229 ILE A CA 1
ATOM 1843 C C . ILE A 1 229 ? 43.753 -4.532 -41.242 1.00 90.00 229 ILE A C 1
ATOM 1845 O O . ILE A 1 229 ? 44.861 -4.286 -41.711 1.00 90.00 229 ILE A O 1
ATOM 1849 N N . ALA A 1 230 ? 43.248 -5.768 -41.228 1.00 86.69 230 ALA A N 1
ATOM 1850 C CA . ALA A 1 230 ? 43.951 -6.907 -41.808 1.00 86.69 230 ALA A CA 1
ATOM 1851 C C . ALA A 1 230 ? 44.186 -6.725 -43.317 1.00 86.69 230 ALA A C 1
ATOM 1853 O O . ALA A 1 230 ? 45.305 -6.954 -43.769 1.00 86.69 230 ALA A O 1
ATOM 1854 N N . GLU A 1 231 ? 43.187 -6.247 -44.064 1.00 87.00 231 GLU A N 1
ATOM 1855 C CA . GLU A 1 231 ? 43.315 -5.948 -45.498 1.00 87.00 231 GLU A CA 1
ATOM 1856 C C . GLU A 1 231 ? 44.380 -4.869 -45.754 1.00 87.00 231 GLU A C 1
ATOM 1858 O O . GLU A 1 231 ? 45.289 -5.069 -46.558 1.00 87.00 231 GLU A O 1
ATOM 1863 N N . LEU A 1 232 ? 44.358 -3.774 -44.980 1.00 84.06 232 LEU A N 1
ATOM 1864 C CA . LEU A 1 232 ? 45.376 -2.717 -45.066 1.00 84.06 232 LEU A CA 1
ATOM 1865 C C . LEU A 1 232 ? 46.798 -3.225 -44.769 1.00 84.06 232 LEU A C 1
ATOM 1867 O O . LEU A 1 232 ? 47.765 -2.709 -45.320 1.00 84.06 232 LEU A O 1
ATOM 1871 N N . ILE A 1 233 ? 46.950 -4.228 -43.899 1.00 81.38 233 ILE A N 1
ATOM 1872 C CA . ILE A 1 233 ? 48.254 -4.849 -43.607 1.00 81.38 233 ILE A CA 1
ATOM 1873 C C . ILE A 1 233 ? 48.700 -5.784 -44.742 1.00 81.38 233 ILE A C 1
ATOM 1875 O O . ILE A 1 233 ? 49.901 -5.996 -44.922 1.00 81.38 233 ILE A O 1
ATOM 1879 N N . VAL A 1 234 ? 47.765 -6.383 -45.482 1.00 79.31 234 VAL A N 1
ATOM 1880 C CA . VAL A 1 234 ? 48.073 -7.307 -46.583 1.00 79.31 234 VAL A CA 1
ATOM 1881 C C . VAL A 1 234 ? 48.525 -6.557 -47.840 1.00 79.31 234 VAL A C 1
ATOM 1883 O O . VAL A 1 234 ? 49.405 -7.067 -48.533 1.00 79.31 234 VAL A O 1
ATOM 1886 N N . GLU A 1 235 ? 47.997 -5.358 -48.105 1.00 69.50 235 GLU A N 1
ATOM 1887 C CA . GLU A 1 235 ? 48.302 -4.593 -49.327 1.00 69.50 235 GLU A CA 1
ATOM 1888 C C . GLU A 1 235 ? 49.520 -3.643 -49.233 1.00 69.50 235 GLU A C 1
ATOM 1890 O O . GLU A 1 235 ? 49.981 -3.158 -50.265 1.00 69.50 235 GLU A O 1
ATOM 1895 N N . ASP A 1 236 ? 50.105 -3.415 -48.049 1.00 65.44 236 ASP A N 1
ATOM 1896 C CA . ASP A 1 236 ? 51.161 -2.404 -47.832 1.00 65.44 236 ASP A CA 1
ATOM 1897 C C . ASP A 1 236 ? 52.447 -3.006 -47.195 1.00 65.44 236 ASP A C 1
ATOM 1899 O O . ASP A 1 236 ? 52.374 -3.982 -46.439 1.00 65.44 236 ASP A O 1
ATOM 1903 N N . PRO A 1 237 ? 53.651 -2.410 -47.371 1.00 64.81 237 PRO A N 1
ATOM 1904 C CA . PRO A 1 237 ? 54.908 -2.852 -46.746 1.00 64.81 237 PRO A CA 1
ATOM 1905 C C . PRO A 1 237 ? 54.951 -2.599 -45.220 1.00 64.81 237 PRO A C 1
ATOM 1907 O O . PRO A 1 237 ? 56.014 -2.573 -44.597 1.00 64.81 237 PRO A O 1
ATOM 1910 N N . LEU A 1 238 ? 53.791 -2.409 -44.580 1.00 59.78 238 LEU A N 1
ATOM 1911 C CA . LEU A 1 238 ? 53.646 -2.271 -43.133 1.00 59.78 238 LEU A CA 1
ATOM 1912 C C . LEU A 1 238 ? 53.864 -3.583 -42.375 1.00 59.78 238 LEU A C 1
ATOM 1914 O O . LEU A 1 238 ? 54.149 -3.511 -41.181 1.00 59.78 238 LEU A O 1
ATOM 1918 N N . LYS A 1 239 ? 53.804 -4.758 -43.020 1.00 63.44 239 LYS A N 1
ATOM 1919 C CA . LYS A 1 239 ? 54.186 -6.039 -42.386 1.00 63.44 239 LYS A CA 1
ATOM 1920 C C . LYS A 1 239 ? 55.588 -5.987 -41.770 1.00 63.44 239 LYS A C 1
ATOM 1922 O O . LYS A 1 239 ? 55.791 -6.472 -40.654 1.00 63.44 239 LYS A O 1
ATOM 1927 N N . ASP A 1 240 ? 56.515 -5.308 -42.438 1.00 70.56 240 ASP A N 1
ATOM 1928 C CA . ASP A 1 240 ? 57.897 -5.160 -41.973 1.00 70.56 240 ASP A CA 1
ATOM 1929 C C . ASP A 1 240 ? 58.020 -4.148 -40.820 1.00 70.56 240 ASP A C 1
ATOM 1931 O O . ASP A 1 240 ? 58.925 -4.242 -39.996 1.00 70.56 240 ASP A O 1
ATOM 1935 N N . LYS A 1 241 ? 57.078 -3.199 -40.703 1.00 71.69 241 LYS A N 1
ATOM 1936 C CA . LYS A 1 241 ? 57.043 -2.208 -39.611 1.00 71.69 241 LYS A CA 1
ATOM 1937 C C . LYS A 1 241 ? 56.247 -2.681 -38.392 1.00 71.69 241 LYS A C 1
ATOM 1939 O O . LYS A 1 241 ? 56.643 -2.377 -37.272 1.00 71.69 241 LYS A O 1
ATOM 1944 N N . LEU A 1 242 ? 55.157 -3.432 -38.576 1.00 66.25 242 LEU A N 1
ATOM 1945 C CA . LEU A 1 242 ? 54.376 -4.016 -37.476 1.00 66.25 242 LEU A CA 1
ATOM 1946 C C . LEU A 1 242 ? 55.126 -5.156 -36.789 1.00 66.25 242 LEU A C 1
ATOM 1948 O O . LEU A 1 242 ? 55.080 -5.251 -35.565 1.00 66.25 242 LEU A O 1
ATOM 1952 N N . SER A 1 243 ? 55.851 -5.985 -37.549 1.00 71.56 243 SER A N 1
ATOM 1953 C CA . SER A 1 243 ? 56.696 -7.039 -36.975 1.00 71.56 243 SER A CA 1
ATOM 1954 C C . SER A 1 243 ? 57.860 -6.485 -36.145 1.00 71.56 243 SER A C 1
ATOM 1956 O O . SER A 1 243 ? 58.408 -7.212 -35.322 1.00 71.56 243 SER A O 1
ATOM 1958 N N . ALA A 1 244 ? 58.198 -5.197 -36.290 1.00 77.75 244 ALA A N 1
ATOM 1959 C CA . ALA A 1 244 ? 59.207 -4.507 -35.490 1.00 77.75 244 ALA A CA 1
ATOM 1960 C C . ALA A 1 244 ? 58.676 -3.928 -34.158 1.00 77.75 244 ALA A C 1
ATOM 1962 O O . ALA A 1 244 ? 59.475 -3.462 -33.346 1.00 77.75 244 ALA A O 1
ATOM 1963 N N . ILE A 1 245 ? 57.358 -3.943 -33.900 1.00 83.38 245 ILE A N 1
ATOM 1964 C CA . ILE A 1 245 ? 56.768 -3.451 -32.642 1.00 83.38 245 ILE A CA 1
ATOM 1965 C C . ILE A 1 245 ? 56.733 -4.605 -31.618 1.00 83.38 245 ILE A C 1
ATOM 1967 O O . ILE A 1 245 ? 55.975 -5.558 -31.814 1.00 83.38 245 ILE A O 1
ATOM 1971 N N . PRO A 1 246 ? 57.463 -4.533 -30.482 1.00 83.81 246 PRO A N 1
ATOM 1972 C CA . PRO A 1 246 ? 57.571 -5.647 -29.525 1.00 83.81 246 PRO A CA 1
ATOM 1973 C C . PRO A 1 246 ? 56.227 -6.136 -28.959 1.00 83.81 246 PRO A C 1
ATOM 1975 O O . PRO A 1 246 ? 56.061 -7.312 -28.651 1.00 83.81 246 PRO A O 1
ATOM 1978 N N . GLN A 1 247 ? 55.238 -5.245 -28.852 1.00 83.50 247 GLN A N 1
ATOM 1979 C CA . GLN A 1 247 ? 53.891 -5.570 -28.361 1.00 83.50 247 GLN A CA 1
ATOM 1980 C C . GLN A 1 247 ? 53.108 -6.456 -29.343 1.00 83.50 247 GLN A C 1
ATOM 1982 O O . GLN A 1 247 ? 52.366 -7.340 -28.920 1.00 83.50 247 GLN A O 1
ATOM 1987 N N . VAL A 1 248 ? 53.304 -6.254 -30.651 1.00 76.12 248 VAL A N 1
ATOM 1988 C CA . VAL A 1 248 ? 52.694 -7.083 -31.702 1.00 76.12 248 VAL A CA 1
ATOM 1989 C C . VAL A 1 248 ? 53.345 -8.464 -31.714 1.00 76.12 248 VAL A C 1
ATOM 1991 O O . VAL A 1 248 ? 52.640 -9.462 -31.835 1.00 76.12 248 VAL A O 1
ATOM 1994 N N . GLN A 1 249 ? 54.663 -8.539 -31.495 1.00 81.44 249 GLN A N 1
ATOM 1995 C CA . GLN A 1 249 ? 55.371 -9.812 -31.336 1.00 81.44 249 GLN A CA 1
ATOM 1996 C C . GLN A 1 249 ? 54.870 -10.591 -30.115 1.00 81.44 249 GLN A C 1
ATOM 1998 O O . GLN A 1 249 ? 54.583 -11.776 -30.238 1.00 81.44 249 GLN A O 1
ATOM 2003 N N . ALA A 1 250 ? 54.676 -9.926 -28.971 1.00 78.88 250 ALA A N 1
ATOM 2004 C CA . ALA A 1 250 ? 54.132 -10.562 -27.771 1.00 78.88 250 ALA A CA 1
ATOM 2005 C C . ALA A 1 250 ? 52.702 -11.099 -27.984 1.00 78.88 250 ALA A C 1
ATOM 2007 O O . ALA A 1 250 ? 52.396 -12.211 -27.561 1.00 78.88 250 ALA A O 1
ATOM 2008 N N . ALA A 1 251 ? 51.839 -10.350 -28.680 1.00 75.25 251 ALA A N 1
ATOM 2009 C CA . ALA A 1 251 ? 50.475 -10.784 -28.990 1.00 75.25 251 ALA A CA 1
ATOM 2010 C C . ALA A 1 251 ? 50.431 -11.927 -30.021 1.00 75.25 251 ALA A C 1
ATOM 2012 O O . ALA A 1 251 ? 49.655 -12.869 -29.865 1.00 75.25 251 ALA A O 1
ATOM 2013 N N . MET A 1 252 ? 51.280 -11.881 -31.055 1.00 75.50 252 MET A N 1
ATOM 2014 C CA . MET A 1 252 ? 51.404 -12.973 -32.024 1.00 75.50 252 MET A CA 1
ATOM 2015 C C . MET A 1 252 ? 51.984 -14.230 -31.381 1.00 75.50 252 MET A C 1
ATOM 2017 O O . MET A 1 252 ? 51.482 -15.317 -31.639 1.00 75.50 252 MET A O 1
ATOM 2021 N N . GLN A 1 253 ? 52.981 -14.097 -30.507 1.00 82.75 253 GLN A N 1
ATOM 2022 C CA . GLN A 1 253 ? 53.537 -15.218 -29.756 1.00 82.75 253 GLN A CA 1
ATOM 2023 C C . GLN A 1 253 ? 52.491 -15.831 -28.819 1.00 82.75 253 GLN A C 1
ATOM 2025 O O . GLN A 1 253 ? 52.367 -17.046 -28.779 1.00 82.75 253 GLN A O 1
ATOM 2030 N N . TRP A 1 254 ? 51.661 -15.009 -28.169 1.00 75.38 254 TRP A N 1
ATOM 2031 C CA . TRP A 1 254 ? 50.538 -15.480 -27.354 1.00 75.38 254 TRP A CA 1
ATOM 2032 C C . TRP A 1 254 ? 49.466 -16.236 -28.163 1.00 75.38 254 TRP A C 1
ATOM 2034 O O . TRP A 1 254 ? 48.936 -17.232 -27.684 1.00 75.38 254 TRP A O 1
ATOM 2044 N N . LEU A 1 255 ? 49.168 -15.802 -29.396 1.00 71.56 255 LEU A N 1
ATOM 2045 C CA . LEU A 1 255 ? 48.237 -16.490 -30.310 1.00 71.56 255 LEU A CA 1
ATOM 2046 C C . LEU A 1 255 ? 48.821 -17.766 -30.939 1.00 71.56 255 LEU A C 1
ATOM 2048 O O . LEU A 1 255 ? 48.066 -18.638 -31.362 1.00 71.56 255 LEU A O 1
ATOM 2052 N N . SER A 1 256 ? 50.149 -17.853 -31.041 1.00 78.31 256 SER A N 1
ATOM 2053 C CA . SER A 1 256 ? 50.864 -18.970 -31.674 1.00 78.31 256 SER A CA 1
ATOM 2054 C C . SER A 1 256 ? 51.193 -20.100 -30.701 1.00 78.31 256 SER A C 1
ATOM 2056 O O . SER A 1 256 ? 51.698 -21.130 -31.142 1.00 78.31 256 SER A O 1
ATOM 2058 N N . ASP A 1 257 ? 50.952 -19.897 -29.404 1.00 80.88 257 ASP A N 1
ATOM 2059 C CA . ASP A 1 257 ? 51.264 -20.849 -28.343 1.00 80.88 257 ASP A CA 1
ATOM 2060 C C . ASP A 1 257 ? 49.989 -21.633 -27.960 1.00 80.88 257 ASP A C 1
ATOM 2062 O O . ASP A 1 257 ? 49.171 -21.149 -27.169 1.00 80.88 257 ASP A O 1
ATOM 2066 N N . PRO A 1 258 ? 49.753 -22.828 -28.543 1.00 58.97 258 PRO A N 1
ATOM 2067 C CA . PRO A 1 258 ? 48.540 -23.616 -28.306 1.00 58.97 258 PRO A CA 1
ATOM 2068 C C . PRO A 1 258 ? 48.424 -24.135 -26.863 1.00 58.97 258 PRO A C 1
ATOM 2070 O O . PRO A 1 258 ? 47.378 -24.665 -26.495 1.00 58.97 258 PRO A O 1
ATOM 2073 N N . GLU A 1 259 ? 49.469 -23.974 -26.044 1.00 61.34 259 GLU A N 1
ATOM 2074 C CA . GLU A 1 259 ? 49.502 -24.354 -24.628 1.00 61.34 259 GLU A CA 1
ATOM 2075 C C . GLU A 1 259 ? 49.269 -23.175 -23.667 1.00 61.34 259 GLU A C 1
ATOM 2077 O O . GLU A 1 259 ? 49.369 -23.336 -22.446 1.00 61.34 259 GLU A O 1
ATOM 2082 N N . SER A 1 260 ? 48.912 -21.989 -24.181 1.00 53.66 260 SER A N 1
ATOM 2083 C CA . SER A 1 260 ? 48.514 -20.860 -23.337 1.00 53.66 260 SER A CA 1
ATOM 2084 C C . SER A 1 260 ? 47.373 -21.290 -22.391 1.00 53.66 260 SER A C 1
ATOM 2086 O O . SER A 1 260 ? 46.356 -21.819 -22.848 1.00 53.66 260 SER A O 1
ATOM 2088 N N . PRO A 1 261 ? 47.498 -21.088 -21.063 1.00 52.69 261 PRO A N 1
ATOM 2089 C CA . PRO A 1 261 ? 46.681 -21.748 -20.033 1.00 52.69 261 PRO A CA 1
ATOM 2090 C C . PRO A 1 261 ? 45.191 -21.345 -19.992 1.00 52.69 261 PRO A C 1
ATOM 2092 O O . PRO A 1 261 ? 44.486 -21.690 -19.045 1.00 52.69 261 PRO A O 1
ATOM 2095 N N . ALA A 1 262 ? 44.681 -20.651 -21.010 1.00 52.22 262 ALA A N 1
ATOM 2096 C CA . ALA A 1 262 ? 43.287 -20.227 -21.133 1.00 52.22 262 ALA A CA 1
ATOM 2097 C C . ALA A 1 262 ? 42.309 -21.362 -21.516 1.00 52.22 262 ALA A C 1
ATOM 2099 O O . ALA A 1 262 ? 41.104 -21.132 -21.552 1.00 52.22 262 ALA A O 1
ATOM 2100 N N . GLY A 1 263 ? 42.806 -22.576 -21.795 1.00 48.88 263 GLY A N 1
ATOM 2101 C CA . GLY A 1 263 ? 41.997 -23.736 -22.196 1.00 48.88 263 GLY A CA 1
ATOM 2102 C C . GLY A 1 263 ? 41.564 -24.683 -21.071 1.00 48.88 263 GLY A C 1
ATOM 2103 O O . GLY A 1 263 ? 40.887 -25.669 -21.352 1.00 48.88 263 GLY A O 1
ATOM 2104 N N . LYS A 1 264 ? 41.921 -24.429 -19.804 1.00 48.78 264 LYS A N 1
ATOM 2105 C CA . LYS A 1 264 ? 41.242 -25.126 -18.705 1.00 48.78 264 LYS A CA 1
ATOM 2106 C C . LYS A 1 264 ? 39.856 -24.516 -18.572 1.00 48.78 264 LYS A C 1
ATOM 2108 O O . LYS A 1 264 ? 39.722 -23.443 -17.990 1.00 48.78 264 LYS A O 1
ATOM 2113 N N . GLU A 1 265 ? 38.862 -25.198 -19.142 1.00 52.34 265 GLU A N 1
ATOM 2114 C CA . GLU A 1 265 ? 37.457 -25.074 -18.757 1.00 52.34 265 GLU A CA 1
ATOM 2115 C C . GLU A 1 265 ? 37.401 -24.974 -17.232 1.00 52.34 265 GLU A C 1
ATOM 2117 O O . GLU A 1 265 ? 37.614 -25.948 -16.513 1.00 52.34 265 GLU A O 1
ATOM 2122 N N . SER A 1 266 ? 37.200 -23.761 -16.723 1.00 55.28 266 SER A N 1
ATOM 2123 C CA . SER A 1 266 ? 36.688 -23.604 -15.377 1.00 55.28 266 SER A CA 1
ATOM 2124 C C . SER A 1 266 ? 35.313 -24.250 -15.397 1.00 55.28 266 SER A C 1
ATOM 2126 O O . SER A 1 266 ? 34.485 -23.864 -16.231 1.00 55.28 266 SER A O 1
ATOM 2128 N N . ASP A 1 267 ? 35.106 -25.229 -14.516 1.00 56.22 267 ASP A N 1
ATOM 2129 C CA . ASP A 1 267 ? 33.807 -25.837 -14.246 1.00 56.22 267 ASP A CA 1
ATOM 2130 C C . ASP A 1 267 ? 32.698 -24.773 -14.276 1.00 56.22 267 ASP A C 1
ATOM 2132 O O . ASP A 1 267 ? 32.948 -23.631 -13.864 1.00 56.22 267 ASP A O 1
ATOM 2136 N N . PRO A 1 268 ? 31.490 -25.105 -14.774 1.00 51.22 268 PRO A N 1
ATOM 2137 C CA . PRO A 1 268 ? 30.391 -24.157 -14.870 1.00 51.22 268 PRO A CA 1
ATOM 2138 C C . PRO A 1 268 ? 30.213 -23.459 -13.526 1.00 51.22 268 PRO A C 1
ATOM 2140 O O . PRO A 1 268 ? 29.815 -24.072 -12.537 1.00 51.22 268 PRO A O 1
ATOM 2143 N N . VAL A 1 269 ? 30.559 -22.171 -13.503 1.00 51.69 269 VAL A N 1
ATOM 2144 C CA . VAL A 1 269 ? 30.364 -21.306 -12.349 1.00 51.69 269 VAL A CA 1
ATOM 2145 C C . VAL A 1 269 ? 28.872 -21.323 -12.065 1.00 51.69 269 VAL A C 1
ATOM 2147 O O . VAL A 1 269 ? 28.067 -20.835 -12.863 1.00 51.69 269 VAL A O 1
ATOM 2150 N N . ASP A 1 270 ? 28.514 -21.951 -10.952 1.00 49.41 270 ASP A N 1
ATOM 2151 C CA . ASP A 1 270 ? 27.174 -21.928 -10.399 1.00 49.41 270 ASP A CA 1
ATOM 2152 C C . ASP A 1 270 ? 26.787 -20.457 -10.176 1.00 49.41 270 ASP A C 1
ATOM 2154 O O . ASP A 1 270 ? 27.323 -19.761 -9.315 1.00 49.41 270 ASP A O 1
ATOM 2158 N N . THR A 1 271 ? 25.903 -19.950 -11.034 1.00 55.47 271 THR A N 1
ATOM 2159 C CA . THR A 1 271 ? 25.435 -18.554 -11.034 1.00 55.47 271 THR A CA 1
ATOM 2160 C C . THR A 1 271 ? 24.332 -18.316 -9.999 1.00 55.47 271 THR A C 1
ATOM 2162 O O . THR A 1 271 ? 23.692 -17.268 -10.007 1.00 55.47 271 THR A O 1
ATOM 2165 N N . SER A 1 272 ? 24.113 -19.253 -9.069 1.00 46.53 272 SER A N 1
ATOM 2166 C CA . SER A 1 272 ? 23.168 -19.082 -7.957 1.00 46.53 272 SER A CA 1
ATOM 2167 C C . SER A 1 272 ? 23.636 -18.102 -6.869 1.00 46.53 272 SER A C 1
ATOM 2169 O O . SER A 1 272 ? 22.855 -17.772 -5.977 1.00 46.53 272 SER A O 1
ATOM 2171 N N . THR A 1 273 ? 24.854 -17.559 -6.962 1.00 45.09 273 THR A N 1
ATOM 2172 C CA . THR A 1 273 ? 25.350 -16.492 -6.077 1.00 45.09 273 THR A CA 1
ATOM 2173 C C . THR A 1 273 ? 25.659 -15.210 -6.847 1.00 45.09 273 THR A C 1
ATOM 2175 O O . THR A 1 273 ? 26.803 -14.754 -6.868 1.00 45.09 273 THR A O 1
ATOM 2178 N N . ASP A 1 274 ? 24.657 -14.597 -7.475 1.00 48.91 274 ASP A N 1
ATOM 2179 C CA . ASP A 1 274 ? 24.767 -13.166 -7.770 1.00 48.91 274 ASP A CA 1
ATOM 2180 C C . ASP A 1 274 ? 24.789 -12.422 -6.420 1.00 48.91 274 ASP A C 1
ATOM 2182 O O . ASP A 1 274 ? 23.841 -12.552 -5.636 1.00 48.91 274 ASP A O 1
ATOM 2186 N N . PRO A 1 275 ? 25.856 -11.669 -6.087 1.00 56.78 275 PRO A N 1
ATOM 2187 C CA . PRO A 1 275 ? 25.857 -10.863 -4.880 1.00 56.78 275 PRO A CA 1
ATOM 2188 C C . PRO A 1 275 ? 24.720 -9.847 -4.987 1.00 56.78 275 PRO A C 1
ATOM 2190 O O . PRO A 1 275 ? 24.615 -9.115 -5.975 1.00 56.78 275 PRO A O 1
ATOM 2193 N N . ALA A 1 276 ? 23.864 -9.820 -3.963 1.00 57.66 276 ALA A N 1
ATOM 2194 C CA . ALA A 1 276 ? 22.808 -8.828 -3.842 1.00 57.66 276 ALA A CA 1
ATOM 2195 C C . ALA A 1 276 ? 23.387 -7.425 -4.119 1.00 57.66 276 ALA A C 1
ATOM 2197 O O . ALA A 1 276 ? 24.491 -7.118 -3.651 1.00 57.66 276 ALA A O 1
ATOM 2198 N N . PRO A 1 277 ? 22.686 -6.583 -4.900 1.00 65.31 277 PRO A N 1
ATOM 2199 C CA . PRO A 1 277 ? 23.178 -5.264 -5.264 1.00 65.31 277 PRO A CA 1
ATOM 2200 C C . PRO A 1 277 ? 23.572 -4.488 -4.006 1.00 65.31 277 PRO A C 1
ATOM 2202 O O . PRO A 1 277 ? 22.822 -4.449 -3.030 1.00 65.31 277 PRO A O 1
ATOM 2205 N N . ALA A 1 278 ? 24.769 -3.895 -4.034 1.00 67.56 278 ALA A N 1
ATOM 2206 C CA . ALA A 1 278 ? 25.295 -3.129 -2.914 1.00 67.56 278 ALA A CA 1
ATOM 2207 C C . ALA A 1 278 ? 24.267 -2.067 -2.466 1.00 67.56 278 ALA A C 1
ATOM 2209 O O . ALA A 1 278 ? 23.696 -1.383 -3.324 1.00 67.56 278 ALA A O 1
ATOM 2210 N N . PRO A 1 279 ? 24.017 -1.921 -1.150 1.00 61.16 279 PRO A N 1
ATOM 2211 C CA . PRO A 1 279 ? 23.050 -0.961 -0.641 1.00 61.16 279 PRO A CA 1
ATOM 2212 C C . PRO A 1 279 ? 23.432 0.453 -1.081 1.00 61.16 279 PRO A C 1
ATOM 2214 O O . PRO A 1 279 ? 24.586 0.873 -0.968 1.00 61.16 279 PRO A O 1
ATOM 2217 N N . ILE A 1 280 ? 22.446 1.178 -1.606 1.00 74.00 280 ILE A N 1
ATOM 2218 C CA . ILE A 1 280 ? 22.605 2.563 -2.047 1.00 74.00 280 ILE A CA 1
ATOM 2219 C C . ILE A 1 280 ? 23.008 3.398 -0.819 1.00 74.00 280 ILE A C 1
ATOM 2221 O O . ILE A 1 280 ? 22.301 3.349 0.192 1.00 74.00 280 ILE A O 1
ATOM 2225 N N . PRO A 1 281 ? 24.126 4.148 -0.861 1.00 72.06 281 PRO A N 1
ATOM 2226 C CA . PRO A 1 281 ? 24.517 4.992 0.258 1.00 72.06 281 PRO A CA 1
ATOM 2227 C C . PRO A 1 281 ? 23.437 6.058 0.507 1.00 72.06 281 PRO A C 1
ATOM 2229 O O . PRO A 1 281 ? 22.899 6.613 -0.458 1.00 72.06 281 PRO A O 1
ATOM 2232 N N . PRO A 1 282 ? 23.108 6.360 1.777 1.00 68.38 282 PRO A N 1
ATOM 2233 C CA . PRO A 1 282 ? 22.126 7.384 2.095 1.00 68.38 282 PRO A CA 1
ATOM 2234 C C . PRO A 1 282 ? 22.577 8.744 1.539 1.00 68.38 282 PRO A C 1
ATOM 2236 O O . PRO A 1 282 ? 23.783 9.013 1.474 1.00 68.38 282 PRO A O 1
ATOM 2239 N N . PRO A 1 283 ? 21.630 9.609 1.133 1.00 63.84 283 PRO A N 1
ATOM 2240 C CA . PRO A 1 283 ? 21.953 10.938 0.636 1.00 63.84 283 PRO A CA 1
ATOM 2241 C C . PRO A 1 283 ? 22.763 11.690 1.694 1.00 63.84 283 PRO A C 1
ATOM 2243 O O . PRO A 1 283 ? 22.342 11.810 2.845 1.00 63.84 283 PRO A O 1
ATOM 2246 N N . GLN A 1 284 ? 23.946 12.169 1.304 1.00 61.62 284 GLN A N 1
ATOM 2247 C CA . GLN A 1 284 ? 24.757 13.014 2.169 1.00 61.62 284 GLN A CA 1
ATOM 2248 C C . GLN A 1 284 ? 23.964 14.285 2.472 1.00 61.62 284 GLN A C 1
ATOM 2250 O O . GLN A 1 284 ? 23.566 15.012 1.561 1.00 61.62 284 GLN A O 1
ATOM 2255 N N . ALA A 1 285 ? 23.702 14.523 3.756 1.00 57.62 285 ALA A N 1
ATOM 2256 C CA . ALA A 1 285 ? 23.160 15.786 4.215 1.00 57.62 285 ALA A CA 1
ATOM 2257 C C . ALA A 1 285 ? 24.199 16.875 3.917 1.00 57.62 285 ALA A C 1
ATOM 2259 O O . ALA A 1 285 ? 25.309 16.838 4.448 1.00 57.62 285 ALA A O 1
ATOM 2260 N N . ASN A 1 286 ? 23.850 17.812 3.036 1.00 59.91 286 ASN A N 1
ATOM 2261 C CA . ASN A 1 286 ? 24.601 19.052 2.906 1.00 59.91 286 ASN A CA 1
ATOM 2262 C C . ASN A 1 286 ? 24.436 19.828 4.219 1.00 59.91 286 ASN A C 1
ATOM 2264 O O . ASN A 1 286 ? 23.314 20.205 4.562 1.00 59.91 286 ASN A O 1
ATOM 2268 N N . ASN A 1 287 ? 25.545 20.007 4.938 1.00 59.25 287 ASN A N 1
ATOM 2269 C CA . ASN A 1 287 ? 25.670 20.982 6.023 1.00 59.25 287 ASN A CA 1
ATOM 2270 C C . ASN A 1 287 ? 25.709 22.406 5.466 1.00 59.25 287 ASN A C 1
ATOM 2272 O O . ASN A 1 287 ? 26.325 22.593 4.390 1.00 59.25 287 ASN A O 1
#

Radius of gyration: 34.99 Å; chains: 1; bounding box: 85×52×102 Å

pLDDT: mean 82.73, std 17.77, range [33.16, 98.31]

Secondary structure (DSSP, 8-state):
-HHHHHHHHH-----------------TT-PPP------SS-GGGHHHHHHHHHHHHHHHHHHHHHHHHTTTS---HHHHHHHHHHHHHHHHHT-TT--HHHHHHHHHHHHHHHHHHHHHHHHHHHHHHHHHHHHHHHHHTTS-GGGT-TTHHHHHHHHHHHHHHHHTTTS-S-HHHHHHHHHHHHHHHHHHHHHHHHHHHHHHHHHHHHHHHHHHHHHHHHHHHHHHHHHHHHHSTTHHHHTT-HHHHHHHHHHH-TT-GGGS------TT-PPPPPPPPPPP---